Protein AF-A0A1L0DGH7-F1 (afdb_monomer)

Organism: NCBI:txid45354

Secondary structure (DSSP, 8-state):
---SSHHHHHHHHHHHHHHHHHHHHHHHHHHHH-TTSHHHHHHHHHHHHHHHHHHHHHHHHH-TT-HHHHHHHHHHHHHHHHHHHHHHHHHHHHHHHHHHSS-HHHH---GGGGGS-HHHHHHTSSHHHHHHHHHHHHHHHHHHHHHHHHT--GGGTTTTHHHHHHHHHHHHHHHHHHHHHHHHHHHHHHHHHHTS----HHHHHHHHHHHHHHHHHHHHHHHHH-TTS-TT-GGGTSS--HHHHHHIIIIIIHHHHHHHHHHHTHHHHHHHHHHHHHHHHHHHHHHHHHHHHTT-

Radius of gyration: 23.43 Å; Cα contacts (8 Å, |Δi|>4): 346; chains: 1; bounding box: 83×51×57 Å

pLDDT: mean 82.96, std 15.17, range [41.12, 97.31]

Mean predicted aligned error: 9.04 Å

Foldseek 3Di:
DDFQFPLQLVLLVVVLVVLVVVLVVLVVLCVVPNLPALSVLLNLLSVLSNLLSVLSNVCRRVDLVPLVSVLSNQLSLLSSLLSLLLSLLRLLQVLCCVVPVGGQQAQQFDPVCCPDDPVRCVQGRGNSSVLVVLLVQLSVLLSVLSVLQSPDDPVCCVVCVVSPVSSLVSQLSSLVSQLVSLVVSQVSLVCCCPVVVRDDLSSVLSNVLSVLSNLQSVLSNVCSVDPLLDPRDSVCSVHPDSSNSCCCCVSRVVSSVVSSVSNCVVSVVVVVVVVVVVVVVVVVVVVVVVVVVVVD

Nearest PDB structures (foldseek):
  7vg4-assembly3_E  TM=5.526E-01  e=4.497E+00  Methylorubrum extorquens AM1

Solvent-accessible surface area (backbone atoms only — not comparable to full-atom values): 14994 Å² total; per-residue (Å²): 132,83,45,74,38,54,61,55,24,52,54,24,47,55,51,30,54,53,32,64,54,50,32,59,53,35,48,54,53,27,76,76,67,40,62,95,40,53,56,29,32,50,32,50,21,32,51,33,40,32,52,13,24,50,27,41,31,52,26,20,53,76,29,82,90,46,40,69,32,51,36,50,19,51,41,25,50,50,51,22,52,53,28,48,54,52,25,46,49,43,28,39,44,50,32,37,26,72,72,68,75,49,36,62,52,71,69,40,39,68,67,82,51,58,84,51,61,73,69,56,29,66,50,31,54,15,45,52,38,37,51,50,63,54,48,53,58,23,50,48,32,34,40,52,18,48,48,60,52,60,70,61,58,84,90,45,51,84,80,43,48,64,59,54,53,50,24,52,50,37,29,41,53,13,28,48,46,51,36,50,53,50,51,52,48,50,54,49,45,50,46,40,37,64,78,69,61,46,78,42,62,37,33,52,24,40,59,68,18,41,62,32,50,49,49,27,27,50,44,56,40,47,37,75,73,36,75,76,44,28,91,85,37,74,83,37,70,85,52,69,54,56,64,31,48,50,47,47,46,55,44,38,54,46,22,52,51,52,24,48,53,36,61,48,49,50,63,69,66,52,61,60,55,60,56,51,54,51,48,51,52,52,49,54,53,49,52,55,52,54,59,56,58,77,76,107

Sequence (296 aa):
MAFKDESSGIAASVFLAIYSIFAPFMCFVILKRGIRTVYGFIWFFAIVRFGGQLCGVVHSILGPQYWKWLIAYLVLGAEGYFALILASFHTICKGQKYALGTSWLEQTGPSTFSNGLPIVSRLTKTWSALFKTVLIPANVLVIISGVILSGISTEDVNQQSTLLKESKKLRTIGQAMFLGLMMVSAVTNQYVMWVQGVRNKYTIATTLATPFLLVRGTFGILSIFLTSMNYFNVQNTVGMKTSVVIFEYTLGTTMELLAAWILVSPFFTEGKKKTMSLGNAIEDTRSEEDHKREWN

Structure (mmCIF, N/CA/C/O backbone):
data_AF-A0A1L0DGH7-F1
#
_entry.id   AF-A0A1L0DGH7-F1
#
loop_
_atom_site.group_PDB
_atom_site.id
_atom_site.type_symbol
_atom_site.label_atom_id
_atom_site.label_alt_id
_atom_site.label_comp_id
_atom_site.label_asym_id
_atom_site.label_entity_id
_atom_site.label_seq_id
_atom_site.pdbx_PDB_ins_code
_atom_site.Cartn_x
_atom_site.Cartn_y
_atom_site.Cartn_z
_atom_site.occupancy
_atom_site.B_iso_or_equiv
_atom_site.auth_seq_id
_atom_site.auth_comp_id
_atom_site.auth_asym_id
_atom_site.auth_atom_id
_atom_site.pdbx_PDB_model_num
ATOM 1 N N . MET A 1 1 ? 2.257 -16.404 -28.181 1.00 49.78 1 MET A N 1
ATOM 2 C CA . MET A 1 1 ? 2.950 -15.121 -28.425 1.00 49.78 1 MET A CA 1
ATOM 3 C C . MET A 1 1 ? 4.295 -15.216 -27.733 1.00 49.78 1 MET A C 1
ATOM 5 O O . MET A 1 1 ? 4.299 -15.519 -26.549 1.00 49.78 1 MET A O 1
ATOM 9 N N . ALA A 1 2 ? 5.405 -15.070 -28.456 1.00 67.44 2 ALA A N 1
ATOM 10 C CA . ALA A 1 2 ? 6.729 -15.069 -27.837 1.00 67.44 2 ALA A CA 1
ATOM 11 C C . ALA A 1 2 ? 6.957 -13.701 -27.176 1.00 67.44 2 ALA A C 1
ATOM 13 O O . ALA A 1 2 ? 6.807 -12.671 -27.836 1.00 67.44 2 ALA A O 1
ATOM 14 N N . PHE A 1 3 ? 7.236 -13.679 -25.873 1.00 69.25 3 PHE A N 1
ATOM 15 C CA . PHE A 1 3 ? 7.616 -12.452 -25.176 1.00 69.25 3 PHE A CA 1
ATOM 16 C C . PHE A 1 3 ? 9.039 -12.065 -25.583 1.00 69.25 3 PHE A C 1
ATOM 18 O O . PHE A 1 3 ? 9.900 -12.933 -25.691 1.00 69.25 3 PHE A O 1
ATOM 25 N N . LYS A 1 4 ? 9.308 -10.766 -25.771 1.00 67.44 4 LYS A N 1
ATOM 26 C CA . LYS A 1 4 ? 10.691 -10.291 -25.955 1.00 67.44 4 LYS A CA 1
ATOM 27 C C . LYS A 1 4 ? 11.487 -10.381 -24.652 1.00 67.44 4 LYS A C 1
ATOM 29 O O . LYS A 1 4 ? 12.691 -10.595 -24.688 1.00 67.44 4 LYS A O 1
ATOM 34 N N . ASP A 1 5 ? 10.796 -10.245 -23.521 1.00 67.25 5 ASP A N 1
ATOM 35 C CA . ASP A 1 5 ? 11.314 -10.553 -22.191 1.00 67.25 5 ASP A CA 1
ATOM 36 C C . ASP A 1 5 ? 10.448 -11.633 -21.536 1.00 67.25 5 ASP A C 1
ATOM 38 O O . ASP A 1 5 ? 9.379 -11.353 -20.983 1.00 67.25 5 ASP A O 1
ATOM 42 N N . GLU A 1 6 ? 10.887 -12.886 -21.649 1.00 76.38 6 GLU A N 1
ATOM 43 C CA . GLU A 1 6 ? 10.122 -14.043 -21.179 1.00 76.38 6 GLU A CA 1
ATOM 44 C C . GLU A 1 6 ? 9.901 -14.025 -19.666 1.00 76.38 6 GLU A C 1
ATOM 46 O O . GLU A 1 6 ? 8.789 -14.276 -19.205 1.00 76.38 6 GLU A O 1
ATOM 51 N N . SER A 1 7 ? 10.921 -13.672 -18.880 1.00 76.12 7 SER A N 1
ATOM 52 C CA . SER A 1 7 ? 10.832 -13.708 -17.415 1.00 76.12 7 SER A CA 1
ATOM 53 C C . SER A 1 7 ? 9.822 -12.687 -16.890 1.00 76.12 7 SER A C 1
ATOM 55 O O . SER A 1 7 ? 8.963 -13.019 -16.070 1.00 76.12 7 SER A O 1
ATOM 57 N N . SER A 1 8 ? 9.899 -11.447 -17.380 1.00 72.81 8 SER A N 1
ATOM 58 C CA . SER A 1 8 ? 8.982 -10.376 -16.983 1.00 72.81 8 SER A CA 1
ATOM 59 C C . SER A 1 8 ? 7.565 -10.613 -17.509 1.00 72.81 8 SER A C 1
ATOM 61 O O . SER A 1 8 ? 6.601 -10.472 -16.754 1.00 72.81 8 SER A O 1
ATOM 63 N N . GLY A 1 9 ? 7.435 -11.061 -18.763 1.00 81.38 9 GLY A N 1
ATOM 64 C CA . GLY A 1 9 ? 6.142 -11.342 -19.387 1.00 81.38 9 GLY A CA 1
ATOM 65 C C . GLY A 1 9 ? 5.378 -12.476 -18.703 1.00 81.38 9 GLY A C 1
ATOM 66 O O . GLY A 1 9 ? 4.176 -12.344 -18.457 1.00 81.38 9 GLY A O 1
ATOM 67 N N . ILE A 1 10 ? 6.067 -13.562 -18.327 1.00 84.81 10 ILE A N 1
ATOM 68 C CA . ILE A 1 10 ? 5.463 -14.679 -17.586 1.00 84.81 10 ILE A CA 1
ATOM 69 C C . ILE A 1 10 ? 4.976 -14.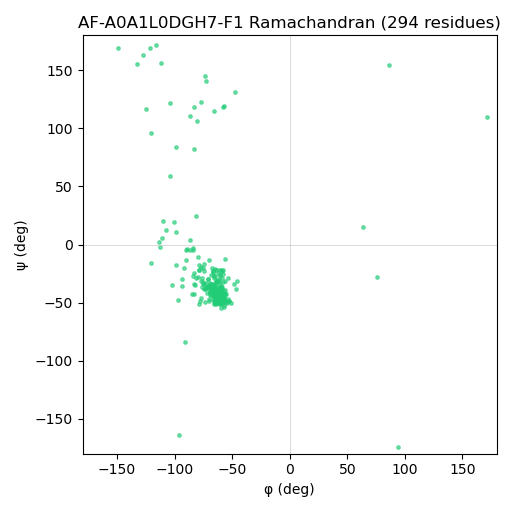203 -16.215 1.00 84.81 10 ILE A C 1
ATOM 71 O O . ILE A 1 10 ? 3.813 -14.423 -15.874 1.00 84.81 10 ILE A O 1
ATOM 75 N N . ALA A 1 11 ? 5.822 -13.512 -15.446 1.00 84.56 11 ALA A N 1
ATOM 76 C CA . ALA A 1 11 ? 5.450 -13.032 -14.117 1.00 84.56 11 ALA A CA 1
ATOM 77 C C . ALA A 1 11 ? 4.261 -12.055 -14.172 1.00 84.56 11 ALA A C 1
ATOM 79 O O . ALA A 1 11 ? 3.275 -12.244 -13.455 1.00 84.56 11 ALA A O 1
ATOM 80 N N . ALA A 1 12 ? 4.304 -11.076 -15.081 1.00 84.50 12 ALA A N 1
ATOM 81 C CA . ALA A 1 12 ? 3.217 -10.120 -15.287 1.00 84.50 12 ALA A CA 1
ATOM 82 C C . ALA A 1 12 ? 1.904 -10.820 -15.657 1.00 84.50 12 ALA A C 1
ATOM 84 O O . ALA A 1 12 ? 0.849 -10.480 -15.127 1.00 84.50 12 ALA A O 1
ATOM 85 N N . SER A 1 13 ? 1.964 -11.849 -16.507 1.00 89.12 13 SER A N 1
ATOM 86 C CA . SER A 1 13 ? 0.787 -12.619 -16.927 1.00 89.12 13 SER A CA 1
ATOM 87 C C . SER A 1 13 ? 0.174 -13.423 -15.779 1.00 89.12 13 SER A C 1
ATOM 89 O O . SER A 1 13 ? -1.048 -13.443 -15.622 1.00 89.12 13 SER A O 1
ATOM 91 N N . VAL A 1 14 ? 1.004 -14.048 -14.937 1.00 92.31 14 VAL A N 1
ATOM 92 C CA . VAL A 1 14 ? 0.537 -14.783 -13.750 1.00 92.31 14 VAL A CA 1
ATOM 93 C C . VAL A 1 14 ? -0.182 -13.840 -12.788 1.00 92.31 14 VAL A C 1
ATOM 95 O O . VAL A 1 14 ? -1.305 -14.119 -12.365 1.00 92.31 14 VAL A O 1
ATOM 98 N N . PHE A 1 15 ? 0.416 -12.689 -12.473 1.00 91.44 15 PHE A N 1
ATOM 99 C CA . PHE A 1 15 ? -0.231 -11.721 -11.591 1.00 91.44 15 PHE A CA 1
ATOM 100 C C . PHE A 1 15 ? -1.443 -11.061 -12.237 1.00 91.44 15 PHE A C 1
ATOM 102 O O . PHE A 1 15 ? -2.423 -10.817 -11.538 1.00 91.44 15 PHE A O 1
ATOM 109 N N . LEU A 1 16 ? -1.437 -10.831 -13.551 1.00 94.00 16 LEU A N 1
ATOM 110 C CA . LEU A 1 16 ? -2.615 -10.366 -14.276 1.00 94.00 16 LEU A CA 1
ATOM 111 C C . LEU A 1 16 ? -3.778 -11.346 -14.104 1.00 94.00 16 LEU A C 1
ATOM 113 O O . LEU A 1 16 ? -4.884 -10.909 -13.793 1.00 94.00 16 LEU A O 1
ATOM 117 N N . ALA A 1 17 ? -3.542 -12.655 -14.222 1.00 95.06 17 ALA A N 1
ATOM 118 C CA . ALA A 1 17 ? -4.570 -13.670 -13.990 1.00 95.06 17 ALA A CA 1
ATOM 119 C C . ALA A 1 17 ? -5.096 -13.631 -12.544 1.00 95.06 17 ALA A C 1
ATOM 121 O O . ALA A 1 17 ? -6.307 -13.620 -12.322 1.00 95.06 17 ALA A O 1
ATOM 122 N N . ILE A 1 18 ? -4.206 -13.518 -11.553 1.00 95.50 18 ILE A N 1
ATOM 123 C CA . ILE A 1 18 ? -4.600 -13.418 -10.139 1.00 95.50 18 ILE A CA 1
ATOM 124 C C . ILE A 1 18 ? -5.428 -12.148 -9.881 1.00 95.50 18 ILE A C 1
ATOM 126 O O . ILE A 1 18 ? -6.493 -12.215 -9.264 1.00 95.50 18 ILE A O 1
ATOM 130 N N . TYR A 1 19 ? -4.991 -10.990 -10.385 1.00 95.12 19 TYR A N 1
ATOM 131 C CA . TYR A 1 19 ? -5.738 -9.736 -10.254 1.00 95.12 19 TYR A CA 1
ATOM 132 C C . TYR A 1 19 ? -7.040 -9.738 -11.066 1.00 95.12 19 TYR A C 1
ATOM 134 O O . TYR A 1 19 ? -7.998 -9.091 -10.652 1.00 95.12 19 TYR A O 1
ATOM 142 N N . SER A 1 20 ? -7.126 -10.515 -12.151 1.00 94.75 20 SER A N 1
ATOM 143 C CA . SER A 1 20 ? -8.370 -10.732 -12.908 1.00 94.75 20 SER A CA 1
ATOM 144 C C . SER A 1 20 ? -9.420 -11.485 -12.098 1.00 94.75 20 SER A C 1
ATOM 146 O O . SER A 1 20 ? -10.606 -11.309 -12.339 1.00 94.75 20 SER A O 1
ATOM 148 N N . ILE A 1 21 ? -9.008 -12.305 -11.128 1.00 96.06 21 ILE A N 1
ATOM 149 C CA . ILE A 1 21 ? -9.920 -12.962 -10.181 1.00 96.06 21 ILE A CA 1
ATOM 150 C C . ILE A 1 21 ? -10.218 -12.021 -9.007 1.00 96.06 21 ILE A C 1
ATOM 152 O O . ILE A 1 21 ? -11.366 -11.880 -8.579 1.00 96.06 21 ILE A O 1
ATOM 156 N N . PHE A 1 22 ? -9.191 -11.340 -8.496 1.00 95.38 22 PHE A N 1
ATOM 157 C CA . PHE A 1 22 ? -9.315 -10.468 -7.331 1.00 95.38 22 PHE A CA 1
ATOM 158 C C . PHE A 1 22 ? -10.168 -9.218 -7.595 1.00 95.38 22 PHE A C 1
ATOM 160 O O . PHE A 1 22 ? -10.958 -8.826 -6.737 1.00 95.38 22 PHE A O 1
ATOM 167 N N . ALA A 1 23 ? -10.058 -8.595 -8.772 1.00 94.94 23 ALA A N 1
ATOM 168 C CA . ALA A 1 23 ? -10.789 -7.370 -9.091 1.00 94.94 23 ALA A CA 1
ATOM 169 C C . ALA A 1 23 ? -12.319 -7.576 -9.155 1.00 94.94 23 ALA A C 1
ATOM 171 O O . ALA A 1 23 ? -13.022 -6.845 -8.453 1.00 94.94 23 ALA A O 1
ATOM 172 N N . PRO A 1 24 ? -12.874 -8.581 -9.869 1.00 96.38 24 PRO A N 1
ATOM 173 C CA . PRO A 1 24 ? -14.305 -8.895 -9.818 1.00 96.38 24 PRO A CA 1
ATOM 174 C C . PRO A 1 24 ? -14.785 -9.266 -8.415 1.00 96.38 24 PRO A C 1
ATOM 176 O O . PRO A 1 24 ? -15.863 -8.840 -7.994 1.00 96.38 24 PRO A O 1
ATOM 179 N N . PHE A 1 25 ? -13.970 -10.006 -7.659 1.00 95.31 25 PHE A N 1
ATOM 180 C CA . PHE A 1 25 ? -14.266 -10.300 -6.261 1.00 95.31 25 PHE A CA 1
ATOM 181 C C . PHE A 1 25 ? -14.400 -9.009 -5.431 1.00 95.31 25 PHE A C 1
ATOM 183 O O . PHE A 1 25 ? -15.374 -8.835 -4.697 1.00 95.31 25 PHE A O 1
ATOM 190 N N . MET A 1 26 ? -13.489 -8.050 -5.599 1.00 95.44 26 MET A N 1
ATOM 191 C CA . MET A 1 26 ? -13.585 -6.751 -4.933 1.00 95.44 26 MET A CA 1
ATOM 192 C C . MET A 1 26 ? -14.760 -5.902 -5.432 1.00 95.44 26 MET A C 1
ATOM 194 O O . MET A 1 26 ? -15.380 -5.207 -4.623 1.00 95.44 26 MET A O 1
ATOM 198 N N . CYS A 1 27 ? -15.125 -5.987 -6.716 1.00 94.38 27 CYS A N 1
ATOM 199 C CA . CYS A 1 27 ? -16.351 -5.374 -7.234 1.00 94.38 27 CYS A CA 1
ATOM 200 C C . CYS A 1 27 ? -17.575 -5.897 -6.471 1.00 94.38 27 CYS A C 1
ATOM 202 O O . CYS A 1 27 ? -18.383 -5.107 -5.989 1.00 94.38 27 CYS A O 1
ATOM 204 N N . PHE A 1 28 ? -17.677 -7.214 -6.270 1.00 94.56 28 PHE A N 1
ATOM 205 C CA . PHE A 1 28 ? -18.751 -7.814 -5.478 1.00 94.56 28 PHE A CA 1
ATOM 206 C C . PHE A 1 28 ? -18.773 -7.312 -4.023 1.00 94.56 28 PHE A C 1
ATOM 208 O O . PHE A 1 28 ? -19.840 -6.990 -3.492 1.00 94.56 28 PHE A O 1
ATOM 215 N N . VAL A 1 29 ? -17.607 -7.191 -3.376 1.00 92.75 29 VAL A N 1
ATOM 216 C CA . VAL A 1 29 ? -17.496 -6.645 -2.009 1.00 92.75 29 VAL A CA 1
ATOM 217 C C . VAL A 1 29 ? -18.015 -5.204 -1.944 1.00 92.75 29 VAL A C 1
ATOM 219 O O . VAL A 1 29 ? -18.782 -4.870 -1.034 1.00 92.75 29 VAL A O 1
ATOM 222 N N . ILE A 1 30 ? -17.647 -4.356 -2.911 1.00 93.75 30 ILE A N 1
ATOM 223 C CA . ILE A 1 30 ? -18.132 -2.972 -2.985 1.00 93.75 30 ILE A CA 1
ATOM 224 C C . ILE A 1 30 ? -19.629 -2.908 -3.234 1.00 93.75 30 ILE A C 1
ATOM 226 O O . ILE A 1 30 ? -20.300 -2.136 -2.553 1.00 93.75 30 ILE A O 1
ATOM 230 N N . LEU A 1 31 ? -20.169 -3.714 -4.148 1.00 92.69 31 LEU A N 1
ATOM 231 C CA . LEU A 1 31 ? -21.606 -3.718 -4.427 1.00 92.69 31 LEU A CA 1
ATOM 232 C C . LEU A 1 31 ? -22.425 -4.024 -3.163 1.00 92.69 31 LEU A C 1
ATOM 234 O O . LEU A 1 31 ? -23.499 -3.463 -2.975 1.00 92.69 31 LEU A O 1
ATOM 238 N N . LYS A 1 32 ? -21.891 -4.842 -2.243 1.00 89.25 32 LYS A N 1
ATOM 239 C CA . LYS A 1 32 ? -22.548 -5.150 -0.963 1.00 89.25 32 LYS A CA 1
ATOM 240 C C . LYS A 1 32 ? -22.331 -4.124 0.155 1.00 89.25 32 LYS A C 1
ATOM 242 O O . LYS A 1 32 ? -23.120 -4.105 1.098 1.00 89.25 32 LYS A O 1
ATOM 247 N N . ARG A 1 33 ? -21.254 -3.329 0.139 1.00 85.50 33 ARG A N 1
ATOM 248 C CA . ARG A 1 33 ? -20.865 -2.456 1.278 1.00 85.50 33 ARG A CA 1
ATOM 249 C C . ARG A 1 33 ? -20.803 -0.967 0.964 1.00 85.50 33 ARG A C 1
ATOM 251 O O . ARG A 1 33 ? -20.780 -0.166 1.894 1.00 85.50 33 ARG A O 1
ATOM 258 N N . GLY A 1 34 ? -20.772 -0.605 -0.311 1.00 84.56 34 GLY A N 1
ATOM 259 C CA . GLY A 1 34 ? -20.599 0.756 -0.793 1.00 84.56 34 GLY A CA 1
ATOM 260 C C . GLY A 1 34 ? -19.134 1.189 -0.927 1.00 84.56 34 GLY A C 1
ATOM 261 O O . GLY A 1 34 ? -18.232 0.716 -0.228 1.00 84.56 34 GLY A O 1
ATOM 262 N N . ILE A 1 35 ? -18.919 2.154 -1.826 1.00 80.81 35 ILE A N 1
ATOM 263 C CA . ILE A 1 35 ? -17.600 2.682 -2.214 1.00 80.81 35 ILE A CA 1
ATOM 264 C C . ILE A 1 35 ? -16.960 3.595 -1.155 1.00 80.81 35 ILE A C 1
ATOM 266 O O . ILE A 1 35 ? -15.743 3.721 -1.099 1.00 80.81 35 ILE A O 1
ATOM 270 N N . ARG A 1 36 ? -17.756 4.195 -0.258 1.00 78.00 36 ARG A N 1
ATOM 271 C CA . ARG A 1 36 ? -17.278 5.099 0.812 1.00 78.00 36 ARG A CA 1
ATOM 272 C C . ARG A 1 36 ? -16.729 4.364 2.044 1.00 78.00 36 ARG A C 1
ATOM 274 O O . ARG A 1 36 ? -16.758 4.886 3.154 1.00 78.00 36 ARG A O 1
ATOM 281 N N . THR A 1 37 ? -16.264 3.133 1.872 1.00 85.06 37 THR A N 1
ATOM 282 C CA . THR A 1 37 ? -15.737 2.296 2.956 1.00 85.06 37 THR A CA 1
ATOM 283 C C . THR A 1 37 ? -14.257 1.990 2.731 1.00 85.06 37 THR A C 1
ATOM 285 O O . THR A 1 37 ? -13.717 2.259 1.664 1.00 85.06 37 THR A O 1
ATOM 288 N N . VAL A 1 38 ? -13.597 1.373 3.719 1.00 88.00 38 VAL A N 1
ATOM 289 C CA . VAL A 1 38 ? -12.241 0.797 3.580 1.00 88.00 38 VAL A CA 1
ATOM 290 C C . VAL A 1 38 ? -12.109 -0.040 2.298 1.00 88.00 38 VAL A C 1
ATOM 292 O O . VAL A 1 38 ? -11.093 0.023 1.613 1.00 88.00 38 VAL A O 1
ATOM 295 N N . TYR A 1 39 ? -13.162 -0.782 1.941 1.00 92.12 39 TYR A N 1
ATOM 296 C CA . TYR A 1 39 ? -13.187 -1.641 0.758 1.00 92.12 39 TYR A CA 1
ATOM 297 C C . TYR A 1 39 ? -13.128 -0.851 -0.558 1.00 92.12 39 TYR A C 1
ATOM 299 O O . TYR A 1 39 ? -12.662 -1.393 -1.554 1.00 92.12 39 TYR A O 1
ATOM 307 N N . GLY A 1 40 ? -13.517 0.431 -0.541 1.00 93.12 40 GLY A N 1
ATOM 308 C CA . GLY A 1 40 ? -13.311 1.393 -1.626 1.00 93.12 40 GLY A CA 1
ATOM 309 C C . GLY A 1 40 ? -11.847 1.498 -2.044 1.00 93.12 40 GLY A C 1
ATOM 310 O O . GLY A 1 40 ? -11.518 1.342 -3.217 1.00 93.12 40 GLY A O 1
ATOM 311 N N . PHE A 1 41 ? -10.958 1.689 -1.066 1.00 94.38 41 PHE A N 1
ATOM 312 C CA . PHE A 1 41 ? -9.518 1.792 -1.310 1.00 94.38 41 PHE A CA 1
ATOM 313 C C . PHE A 1 41 ? -8.912 0.469 -1.782 1.00 94.38 41 PHE A C 1
ATOM 315 O O . PHE A 1 41 ? -8.067 0.472 -2.671 1.00 94.38 41 PHE A O 1
ATOM 322 N N . ILE A 1 42 ? -9.367 -0.665 -1.239 1.00 95.31 42 ILE A N 1
ATOM 323 C CA . ILE A 1 42 ? -8.860 -1.985 -1.648 1.00 95.31 42 ILE A CA 1
ATOM 324 C C . ILE A 1 42 ? -9.318 -2.347 -3.068 1.00 95.31 42 ILE A C 1
ATOM 326 O O . ILE A 1 42 ? -8.571 -2.944 -3.838 1.00 95.31 42 ILE A O 1
ATOM 330 N N . TRP A 1 43 ? -10.535 -1.967 -3.449 1.00 96.38 43 TRP A N 1
ATOM 331 C CA . TRP A 1 43 ? -10.994 -2.113 -4.828 1.00 96.38 43 TRP A CA 1
ATOM 332 C C . TRP A 1 43 ? -10.217 -1.210 -5.781 1.00 96.38 43 TRP A C 1
ATOM 334 O O . TRP A 1 43 ? -9.782 -1.678 -6.829 1.00 96.38 43 TRP A O 1
ATOM 344 N N . PHE A 1 44 ? -9.987 0.052 -5.405 1.00 96.25 44 PHE A N 1
ATOM 345 C CA . PHE A 1 44 ? -9.153 0.954 -6.196 1.00 96.25 44 PHE A CA 1
ATOM 346 C C . PHE A 1 44 ? -7.747 0.368 -6.386 1.00 96.25 44 PHE A C 1
ATOM 348 O O . PHE A 1 44 ? -7.266 0.300 -7.513 1.00 96.25 44 PHE A O 1
ATOM 355 N N . PHE A 1 45 ? -7.147 -0.174 -5.319 1.00 96.38 45 PHE A N 1
ATOM 356 C CA . PHE A 1 45 ? -5.909 -0.952 -5.389 1.00 96.38 45 PHE A CA 1
ATOM 357 C C . PHE A 1 45 ? -5.996 -2.099 -6.407 1.00 96.38 45 PHE A C 1
ATOM 359 O O . PHE A 1 45 ? -5.104 -2.230 -7.242 1.00 96.38 45 PHE A O 1
ATOM 366 N N . ALA A 1 46 ? -7.064 -2.903 -6.377 1.00 96.56 46 ALA A N 1
ATOM 367 C CA . ALA A 1 46 ? -7.234 -4.033 -7.289 1.00 96.56 46 ALA A CA 1
ATOM 368 C C . ALA A 1 46 ? -7.310 -3.592 -8.762 1.00 96.56 46 ALA A C 1
ATOM 370 O O . ALA A 1 46 ? -6.657 -4.198 -9.608 1.00 96.56 46 ALA A O 1
ATOM 371 N N . ILE A 1 47 ? -8.055 -2.522 -9.064 1.00 97.06 47 ILE A N 1
ATOM 372 C CA . ILE A 1 47 ? -8.177 -1.968 -10.423 1.00 97.06 47 ILE A CA 1
ATOM 373 C C . ILE A 1 47 ? -6.847 -1.390 -10.905 1.00 97.06 47 ILE A C 1
ATOM 375 O O . ILE A 1 47 ? -6.403 -1.686 -12.014 1.00 97.06 47 ILE A O 1
ATOM 379 N N . VAL A 1 48 ? -6.185 -0.602 -10.060 1.00 96.44 48 VAL A N 1
ATOM 380 C CA . VAL A 1 48 ? -4.887 -0.001 -10.371 1.00 96.44 48 VAL A CA 1
ATOM 381 C C . VAL A 1 48 ? -3.832 -1.082 -10.608 1.00 96.44 48 VA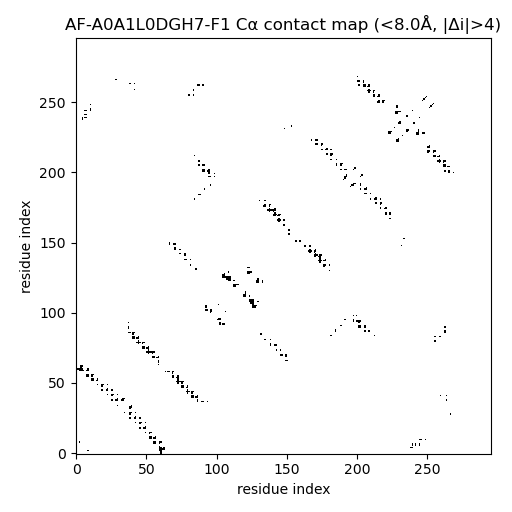L A C 1
ATOM 383 O O . VAL A 1 48 ? -3.098 -1.011 -11.591 1.00 96.44 48 VAL A O 1
ATOM 386 N N . ARG A 1 49 ? -3.782 -2.125 -9.770 1.00 94.94 49 ARG A N 1
ATOM 387 C CA . ARG A 1 49 ? -2.845 -3.240 -9.951 1.00 94.94 49 ARG A CA 1
ATOM 388 C C . ARG A 1 49 ? -3.159 -4.071 -11.184 1.00 94.94 49 ARG A C 1
ATOM 390 O O . ARG A 1 49 ? -2.223 -4.419 -11.894 1.00 94.94 49 ARG A O 1
ATOM 397 N N . PHE A 1 50 ? -4.429 -4.336 -11.474 1.00 96.50 50 PHE A N 1
ATOM 398 C CA . PHE A 1 50 ? -4.831 -4.988 -12.719 1.00 96.50 50 PHE A CA 1
ATOM 399 C C . PHE A 1 50 ? -4.339 -4.199 -13.942 1.00 96.50 50 PHE A C 1
ATOM 401 O O . PHE A 1 50 ? -3.673 -4.762 -14.809 1.00 96.50 50 PHE A O 1
ATOM 408 N N . GLY A 1 51 ? -4.584 -2.884 -13.967 1.00 96.06 51 GLY A N 1
ATOM 409 C CA . GLY A 1 51 ? -4.093 -2.001 -15.026 1.00 96.06 51 GLY A CA 1
ATOM 410 C C . GLY A 1 51 ? -2.567 -1.995 -15.119 1.00 96.06 51 GLY A C 1
ATOM 411 O O . GLY A 1 51 ? -2.020 -2.101 -16.211 1.00 96.06 51 GLY A O 1
ATOM 412 N N . GLY A 1 52 ? -1.878 -1.957 -13.974 1.00 93.50 52 GLY A N 1
ATOM 413 C CA . GLY A 1 52 ? -0.423 -2.053 -13.906 1.00 93.50 52 GLY A CA 1
ATOM 414 C C . GLY A 1 52 ? 0.078 -3.333 -14.568 1.00 93.50 52 GLY A C 1
ATOM 415 O O . GLY A 1 52 ? 0.869 -3.258 -15.501 1.00 93.50 52 GLY A O 1
ATOM 416 N N . GLN A 1 53 ? -0.437 -4.499 -14.168 1.00 94.31 53 GLN A N 1
ATOM 417 C CA . GLN A 1 53 ? -0.032 -5.781 -14.753 1.00 94.31 53 GLN A CA 1
ATOM 418 C C . GLN A 1 53 ? -0.334 -5.869 -16.252 1.00 94.31 53 GLN A C 1
ATOM 420 O O . GLN A 1 53 ? 0.492 -6.373 -17.009 1.00 94.31 53 GLN A O 1
ATOM 425 N N . LEU A 1 54 ? -1.462 -5.312 -16.705 1.00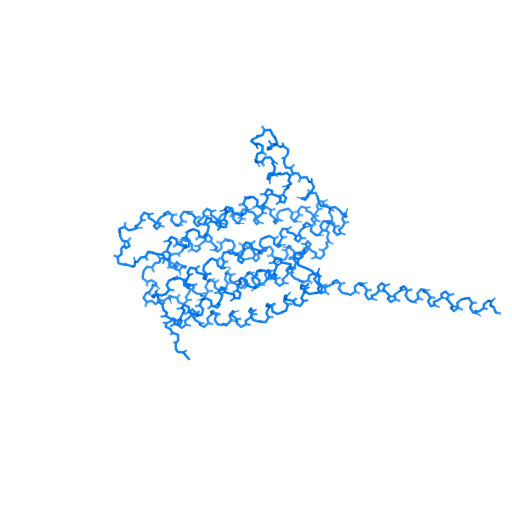 94.75 54 LEU A N 1
ATOM 426 C CA . LEU A 1 54 ? -1.780 -5.223 -18.129 1.00 94.75 54 LEU A CA 1
ATOM 427 C C . LEU A 1 54 ? -0.728 -4.396 -18.887 1.00 94.75 54 LEU A C 1
ATOM 429 O O . LEU A 1 54 ? -0.223 -4.845 -19.916 1.00 94.75 54 LEU A O 1
ATOM 433 N N . CYS A 1 55 ? -0.348 -3.225 -18.364 1.00 92.81 55 CYS A N 1
ATOM 434 C CA . CYS A 1 55 ? 0.723 -2.409 -18.939 1.00 92.81 55 CYS A CA 1
ATOM 435 C C . CYS A 1 55 ? 2.068 -3.151 -18.957 1.00 92.81 55 CYS A C 1
ATOM 437 O O . CYS A 1 55 ? 2.797 -3.050 -19.942 1.00 92.81 55 CYS A O 1
ATOM 439 N N . GLY A 1 56 ? 2.373 -3.919 -17.906 1.00 87.81 56 GLY A N 1
ATOM 440 C CA . GLY A 1 56 ? 3.567 -4.762 -17.823 1.00 87.81 56 GLY A CA 1
ATOM 441 C C . GLY A 1 56 ? 3.605 -5.820 -18.928 1.00 87.81 56 GLY A C 1
ATOM 442 O O . GLY A 1 56 ? 4.568 -5.872 -19.686 1.00 87.81 56 GLY A O 1
ATOM 443 N N . VAL A 1 57 ? 2.520 -6.586 -19.096 1.00 90.12 57 VAL A N 1
ATOM 444 C CA . VAL A 1 57 ? 2.392 -7.598 -20.161 1.00 90.12 57 VAL A CA 1
ATOM 445 C C . VAL A 1 57 ? 2.552 -6.968 -21.547 1.00 90.12 57 VAL A C 1
ATOM 447 O O . VAL A 1 57 ? 3.320 -7.467 -22.369 1.00 90.12 57 VAL A O 1
ATOM 450 N N . VAL A 1 58 ? 1.863 -5.853 -21.811 1.00 90.94 58 VAL A N 1
ATOM 451 C CA . VAL A 1 58 ? 1.948 -5.152 -23.103 1.00 90.94 58 VAL A CA 1
ATOM 452 C C . VAL A 1 58 ? 3.373 -4.659 -23.366 1.00 90.94 58 VAL A C 1
ATOM 454 O O . VAL A 1 58 ? 3.882 -4.822 -24.477 1.00 90.94 58 VAL A O 1
ATOM 457 N N . HIS A 1 59 ? 4.051 -4.118 -22.352 1.00 86.25 59 HIS A N 1
ATOM 458 C CA . HIS A 1 59 ? 5.446 -3.703 -22.467 1.00 86.25 59 HIS A CA 1
ATOM 459 C C . HIS A 1 59 ? 6.379 -4.888 -22.779 1.00 86.25 59 HIS A C 1
ATOM 461 O O . HIS A 1 59 ? 7.204 -4.778 -23.685 1.00 86.25 59 HIS A O 1
ATOM 467 N N . SER A 1 60 ? 6.208 -6.039 -22.119 1.00 85.19 60 SER A N 1
ATOM 468 C CA . SER A 1 60 ? 7.005 -7.253 -22.374 1.00 85.19 60 SER A CA 1
ATOM 469 C C . SER A 1 60 ? 6.798 -7.844 -23.778 1.00 85.19 60 SER A C 1
ATOM 471 O O . SER A 1 60 ? 7.698 -8.499 -24.310 1.00 85.19 60 SER A O 1
ATOM 473 N N . ILE A 1 61 ? 5.631 -7.620 -24.396 1.00 86.88 61 ILE A N 1
ATOM 474 C CA . ILE A 1 61 ? 5.344 -8.032 -25.781 1.00 86.88 61 ILE A CA 1
ATOM 475 C C . ILE A 1 61 ? 5.982 -7.059 -26.781 1.00 86.88 61 ILE A C 1
ATOM 477 O O . ILE A 1 61 ? 6.679 -7.474 -27.708 1.00 86.88 61 ILE A O 1
ATOM 481 N N . LEU A 1 62 ? 5.742 -5.756 -26.611 1.00 86.56 62 LEU A N 1
ATOM 482 C CA . LEU A 1 62 ? 6.154 -4.739 -27.582 1.00 86.56 62 LEU A CA 1
ATOM 483 C C . LEU A 1 62 ? 7.666 -4.452 -27.530 1.00 86.56 62 LEU A C 1
ATOM 485 O O . LEU A 1 62 ? 8.307 -4.236 -28.566 1.00 86.56 62 LEU A O 1
ATOM 489 N N . GLY A 1 63 ? 8.255 -4.531 -26.338 1.00 78.81 63 GLY A N 1
ATOM 490 C CA . GLY A 1 63 ? 9.675 -4.324 -26.077 1.00 78.81 63 GLY A CA 1
ATOM 491 C C . GLY A 1 63 ? 10.048 -2.888 -25.668 1.00 78.81 63 GLY A C 1
ATOM 492 O O . GLY A 1 63 ? 9.178 -2.025 -25.506 1.00 78.81 63 GLY A O 1
ATOM 493 N N . PRO A 1 64 ? 11.360 -2.608 -25.531 1.00 74.94 64 PRO A N 1
ATOM 494 C CA . PRO A 1 64 ? 11.881 -1.393 -24.889 1.00 74.94 64 PRO A CA 1
ATOM 495 C C . PRO A 1 64 ? 11.495 -0.073 -25.568 1.00 74.94 64 PRO A C 1
ATOM 497 O O . PRO A 1 64 ? 11.426 0.962 -24.912 1.00 74.94 64 PRO A O 1
ATOM 500 N N . GLN A 1 65 ? 11.191 -0.103 -26.870 1.00 77.69 65 GLN A N 1
ATOM 501 C CA . GLN A 1 65 ? 10.813 1.085 -27.648 1.00 77.69 65 GLN A CA 1
ATOM 502 C C . GLN A 1 65 ? 9.533 1.762 -27.128 1.00 77.69 65 GLN A C 1
ATOM 504 O O . GLN A 1 65 ? 9.326 2.954 -27.347 1.00 77.69 65 GLN A O 1
ATOM 509 N N . TYR A 1 66 ? 8.686 1.035 -26.391 1.00 84.69 66 TYR A N 1
ATOM 510 C CA . TYR A 1 66 ? 7.430 1.553 -25.856 1.00 84.69 66 TYR A CA 1
ATOM 511 C C . TYR A 1 66 ? 7.519 1.861 -24.353 1.00 84.69 66 TYR A C 1
ATOM 513 O O . TYR A 1 66 ? 6.749 1.339 -23.540 1.00 84.69 66 TYR A O 1
ATOM 521 N N . TRP A 1 67 ? 8.441 2.754 -23.982 1.00 81.81 67 TRP A N 1
ATOM 522 C CA . TRP A 1 67 ? 8.680 3.196 -22.599 1.00 81.81 67 TRP A CA 1
ATOM 523 C C . TRP A 1 67 ? 7.453 3.832 -21.920 1.00 81.81 67 TRP A C 1
ATOM 525 O O . TRP A 1 67 ? 7.332 3.796 -20.698 1.00 81.81 67 TRP A O 1
ATOM 535 N N . LYS A 1 68 ? 6.481 4.349 -22.686 1.00 88.25 68 LYS A N 1
ATOM 536 C CA . LYS A 1 68 ? 5.216 4.878 -22.138 1.00 88.25 68 LYS A CA 1
ATOM 537 C C . LYS A 1 68 ? 4.425 3.820 -21.355 1.00 88.25 68 LYS A C 1
ATOM 539 O O . LYS A 1 68 ? 3.841 4.144 -20.324 1.00 88.25 68 LYS A O 1
ATOM 544 N N . TRP A 1 69 ? 4.438 2.560 -21.803 1.00 88.62 69 TRP A N 1
ATOM 545 C CA . TRP A 1 69 ? 3.804 1.453 -21.074 1.00 88.62 69 TRP A CA 1
ATOM 546 C C . TRP A 1 69 ? 4.557 1.107 -19.789 1.00 88.62 69 TRP A C 1
ATOM 548 O O . TRP A 1 69 ? 3.923 0.815 -18.779 1.00 88.62 69 TRP A O 1
ATOM 558 N N . LEU A 1 70 ? 5.890 1.213 -19.802 1.00 84.38 70 LEU A N 1
ATOM 559 C CA . LEU A 1 70 ? 6.715 1.044 -18.606 1.00 84.38 70 LEU A CA 1
ATOM 560 C C . LEU A 1 70 ? 6.424 2.137 -17.570 1.00 84.38 70 LEU A C 1
ATOM 562 O O . LEU A 1 70 ? 6.268 1.839 -16.389 1.00 84.38 70 LEU A O 1
ATOM 566 N N . ILE A 1 71 ? 6.265 3.391 -18.002 1.00 86.75 71 ILE A N 1
ATOM 567 C CA . ILE A 1 71 ? 5.843 4.470 -17.101 1.00 86.75 71 ILE A CA 1
ATOM 568 C C . ILE A 1 71 ? 4.470 4.179 -16.514 1.00 86.75 71 ILE A C 1
ATOM 570 O O . ILE A 1 71 ? 4.308 4.274 -15.302 1.00 86.75 71 ILE A O 1
ATOM 574 N N . ALA A 1 72 ? 3.492 3.805 -17.341 1.00 92.81 72 ALA A N 1
ATOM 5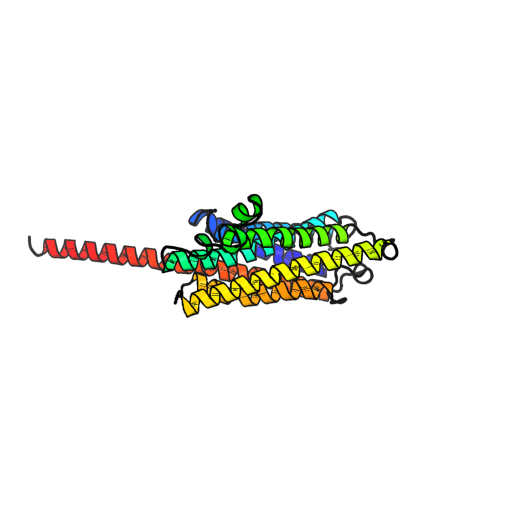75 C CA . ALA A 1 72 ? 2.159 3.470 -16.852 1.00 92.81 72 ALA A CA 1
ATOM 576 C C . ALA A 1 72 ? 2.210 2.329 -15.819 1.00 92.81 72 ALA A C 1
ATOM 578 O O . ALA A 1 72 ? 1.607 2.447 -14.754 1.00 92.81 72 ALA A O 1
ATOM 579 N N . TYR A 1 73 ? 3.001 1.282 -16.080 1.00 90.50 73 TYR A N 1
ATOM 580 C CA . TYR A 1 73 ? 3.266 0.195 -15.134 1.00 90.50 73 TYR A CA 1
ATOM 581 C C . TYR A 1 73 ? 3.824 0.714 -13.797 1.00 90.50 73 TYR A C 1
ATOM 583 O O . TYR A 1 73 ? 3.294 0.378 -12.737 1.00 90.50 73 TYR A O 1
ATOM 591 N N . LEU A 1 74 ? 4.845 1.579 -13.828 1.00 88.25 74 LEU A N 1
ATOM 592 C CA . LEU A 1 74 ? 5.470 2.138 -12.624 1.00 88.25 74 LEU A CA 1
ATOM 593 C C . LEU A 1 74 ? 4.526 3.059 -11.838 1.00 88.25 74 LEU A C 1
ATOM 595 O O . LEU A 1 74 ? 4.475 2.976 -10.610 1.00 88.25 74 LEU A O 1
ATOM 599 N N . VAL A 1 75 ? 3.772 3.918 -12.531 1.00 92.06 75 VAL A N 1
ATOM 600 C CA . VAL A 1 75 ? 2.812 4.850 -11.920 1.00 92.06 75 VAL A CA 1
ATOM 601 C C . VAL A 1 75 ? 1.680 4.082 -11.252 1.00 92.06 75 VAL A C 1
ATOM 603 O O . VAL A 1 75 ? 1.418 4.288 -10.070 1.00 92.06 75 VAL A O 1
ATOM 606 N N . LEU A 1 76 ? 1.062 3.138 -11.964 1.00 94.75 76 LEU A N 1
ATOM 607 C CA . LEU A 1 76 ? 0.017 2.282 -11.402 1.00 94.75 76 LEU A CA 1
ATOM 608 C C . LEU A 1 76 ? 0.571 1.418 -10.258 1.00 94.75 76 LEU A C 1
ATOM 610 O O . LEU A 1 76 ? -0.085 1.222 -9.238 1.00 94.75 76 LEU A O 1
ATOM 614 N N . GLY A 1 77 ? 1.818 0.960 -10.361 1.00 91.38 77 GLY A N 1
ATOM 615 C CA . GLY A 1 77 ? 2.492 0.256 -9.277 1.00 91.38 77 GLY A CA 1
ATOM 616 C C . GLY A 1 77 ? 2.650 1.095 -8.003 1.00 91.38 77 GLY A C 1
ATOM 617 O O . GLY A 1 77 ? 2.462 0.559 -6.907 1.00 91.38 77 GLY A O 1
ATOM 618 N N . ALA A 1 78 ? 2.976 2.384 -8.129 1.00 92.19 78 ALA A N 1
ATOM 619 C CA . ALA A 1 78 ? 3.079 3.316 -7.005 1.00 92.19 78 ALA A CA 1
ATOM 620 C C . ALA A 1 78 ? 1.702 3.636 -6.397 1.00 92.19 78 ALA A C 1
ATOM 622 O O . ALA A 1 78 ? 1.527 3.513 -5.182 1.00 92.19 78 ALA A O 1
ATOM 623 N N . GLU A 1 79 ? 0.713 3.934 -7.243 1.00 95.12 79 GLU A N 1
ATOM 624 C CA . GLU A 1 79 ? -0.673 4.207 -6.838 1.00 95.12 79 GLU A CA 1
ATOM 625 C C . GLU A 1 79 ? -1.314 3.027 -6.092 1.00 95.12 79 GLU A C 1
ATOM 627 O O . GLU A 1 79 ? -2.039 3.216 -5.113 1.00 95.12 79 GLU A O 1
ATOM 632 N N . GLY A 1 80 ? -1.010 1.790 -6.502 1.00 94.69 80 GLY A N 1
ATOM 633 C CA . GLY A 1 80 ? -1.479 0.594 -5.805 1.00 94.69 80 GLY A CA 1
ATOM 634 C C . GLY A 1 80 ? -0.985 0.555 -4.355 1.00 94.69 80 GLY A C 1
ATOM 635 O O . GLY A 1 80 ? -1.777 0.416 -3.421 1.00 94.69 80 GLY A O 1
ATOM 636 N N . TYR A 1 81 ? 0.315 0.752 -4.141 1.00 94.25 81 TYR A N 1
ATOM 637 C CA . TYR A 1 81 ? 0.868 0.753 -2.788 1.00 94.25 81 TYR A CA 1
ATOM 638 C C . TYR A 1 81 ? 0.300 1.901 -1.941 1.00 94.25 81 TYR A C 1
ATOM 640 O O . TYR A 1 81 ? -0.118 1.678 -0.804 1.00 94.25 81 TYR A O 1
ATOM 648 N N . PHE A 1 82 ? 0.189 3.102 -2.516 1.00 95.25 82 PHE A N 1
ATOM 649 C CA . PHE A 1 82 ? -0.454 4.257 -1.885 1.00 95.25 82 PHE A CA 1
ATOM 650 C C . PHE A 1 82 ? -1.874 3.938 -1.388 1.00 95.25 82 PHE A C 1
ATOM 652 O O . PHE A 1 82 ? -2.205 4.187 -0.222 1.00 95.25 82 PHE A O 1
ATOM 659 N N . ALA A 1 83 ? -2.701 3.326 -2.239 1.00 96.00 83 ALA A N 1
ATOM 660 C CA . ALA A 1 83 ? -4.063 2.933 -1.897 1.00 96.00 83 ALA A CA 1
ATOM 661 C C . ALA A 1 83 ? -4.111 1.937 -0.730 1.00 96.00 83 ALA A C 1
ATOM 663 O O . ALA A 1 83 ? -4.994 2.017 0.126 1.00 96.00 83 ALA A O 1
ATOM 664 N N . LEU A 1 84 ? -3.141 1.025 -0.662 1.00 95.56 84 LEU A N 1
ATOM 665 C CA . LEU A 1 84 ? -3.066 0.002 0.374 1.00 95.56 84 LEU A CA 1
ATOM 666 C C . LEU A 1 84 ? -2.639 0.573 1.735 1.00 95.56 84 LEU A C 1
ATOM 668 O O . LEU A 1 84 ? -3.209 0.203 2.764 1.00 95.56 84 LEU A O 1
ATOM 672 N N . ILE A 1 85 ? -1.708 1.533 1.746 1.00 95.62 85 ILE A N 1
ATOM 673 C CA . ILE A 1 85 ? -1.345 2.297 2.951 1.00 95.62 85 ILE A CA 1
ATOM 674 C C . ILE A 1 85 ? -2.572 3.057 3.482 1.00 95.62 85 ILE A C 1
ATOM 676 O O . ILE A 1 85 ? -2.880 2.994 4.675 1.00 95.62 85 ILE A O 1
ATOM 680 N N . LEU A 1 86 ? -3.319 3.732 2.598 1.00 95.00 86 LEU A N 1
ATOM 681 C CA . LEU A 1 86 ? -4.561 4.416 2.973 1.00 95.00 86 LEU A CA 1
ATOM 682 C C . LEU A 1 86 ? -5.619 3.453 3.510 1.00 95.00 86 LEU A C 1
ATOM 684 O O . LEU A 1 86 ? -6.266 3.765 4.513 1.00 95.00 86 LEU A O 1
ATOM 688 N N . ALA A 1 87 ? -5.794 2.300 2.862 1.00 95.56 87 ALA A N 1
ATOM 689 C CA . ALA A 1 87 ? -6.730 1.270 3.292 1.00 95.56 87 ALA A CA 1
ATOM 690 C C . ALA A 1 87 ? -6.377 0.760 4.694 1.00 95.56 87 ALA A C 1
ATOM 692 O O . ALA A 1 87 ? -7.260 0.673 5.547 1.00 95.56 87 ALA A O 1
ATOM 693 N N . SER A 1 88 ? -5.096 0.487 4.953 1.00 96.19 88 SER A N 1
ATOM 694 C CA . SER A 1 88 ? -4.589 0.078 6.265 1.00 96.19 88 SER A CA 1
ATOM 695 C C . SER A 1 88 ? -4.930 1.118 7.339 1.00 96.19 88 SER A C 1
ATOM 697 O O . SER A 1 88 ? -5.624 0.807 8.308 1.00 96.19 88 SER A O 1
ATOM 699 N N . PHE A 1 89 ? -4.593 2.391 7.109 1.00 95.50 89 PHE A N 1
ATOM 700 C CA . PHE A 1 89 ? -4.900 3.469 8.053 1.00 95.50 89 PHE A CA 1
ATOM 701 C C . PHE A 1 89 ? -6.414 3.647 8.292 1.00 95.50 89 PHE A C 1
ATOM 703 O O . PHE A 1 89 ? -6.871 3.786 9.430 1.00 95.50 89 PHE A O 1
ATOM 710 N N . HIS A 1 90 ? -7.230 3.595 7.232 1.00 94.19 90 HIS A N 1
ATOM 711 C CA . HIS A 1 90 ? -8.691 3.646 7.362 1.00 94.19 90 HIS A CA 1
ATOM 712 C C . HIS A 1 90 ? -9.257 2.436 8.110 1.00 94.19 90 HIS A C 1
ATOM 714 O O . HIS A 1 90 ? -10.273 2.562 8.796 1.00 94.19 90 HIS A O 1
ATOM 720 N N . THR A 1 91 ? -8.620 1.270 7.998 1.00 94.31 91 THR A N 1
ATOM 721 C CA . THR A 1 91 ? -9.026 0.060 8.721 1.00 94.31 91 THR A CA 1
ATOM 722 C C . THR A 1 91 ? -8.864 0.250 10.226 1.00 94.31 91 THR A C 1
ATOM 724 O O . THR A 1 91 ? -9.776 -0.104 10.973 1.00 94.31 91 THR A O 1
ATOM 727 N N . ILE A 1 92 ? -7.788 0.909 10.669 1.00 94.94 92 ILE A N 1
ATOM 728 C CA . ILE A 1 92 ? -7.582 1.290 12.078 1.00 94.94 92 ILE A CA 1
ATOM 729 C C . ILE A 1 92 ? -8.707 2.216 12.546 1.00 94.94 92 ILE A C 1
ATOM 731 O O . ILE A 1 92 ? -9.376 1.930 13.540 1.00 94.94 92 ILE A O 1
ATOM 735 N N . CYS A 1 93 ? -8.976 3.288 11.791 1.00 93.62 93 CYS A N 1
ATOM 736 C CA . CYS A 1 93 ? -10.021 4.261 12.126 1.00 93.62 93 CYS A CA 1
ATOM 737 C C . CYS A 1 93 ? -11.407 3.601 12.212 1.00 93.62 93 CYS A C 1
ATOM 739 O O . CYS A 1 93 ? -12.183 3.872 13.131 1.00 93.62 93 CYS A O 1
ATOM 741 N N . LYS A 1 94 ? -11.711 2.692 11.277 1.00 92.00 94 LYS A N 1
ATOM 742 C CA . LYS A 1 94 ? -12.948 1.904 11.283 1.00 92.00 94 LYS A CA 1
ATOM 743 C C . LYS A 1 94 ? -13.007 0.961 12.482 1.00 92.00 94 LYS A C 1
ATOM 745 O O . LYS A 1 94 ? -14.067 0.826 13.087 1.00 92.00 94 LYS A O 1
ATOM 750 N N . GLY A 1 95 ? -11.883 0.343 12.842 1.00 91.50 95 GLY A N 1
ATOM 751 C CA . GLY A 1 95 ? -11.751 -0.462 14.048 1.00 91.50 95 GLY A CA 1
ATOM 752 C C . GLY A 1 95 ? -12.099 0.338 15.302 1.00 91.50 95 GLY A C 1
ATOM 753 O O . GLY A 1 95 ? -12.914 -0.115 16.100 1.00 91.50 95 GLY A O 1
ATOM 754 N N . GLN A 1 96 ? -11.566 1.546 15.450 1.00 92.25 96 GLN A N 1
ATOM 755 C CA . GLN A 1 96 ? -11.884 2.400 16.596 1.00 92.25 96 GLN A CA 1
ATOM 756 C C . GLN A 1 96 ? -13.359 2.784 16.642 1.00 92.25 96 GLN A C 1
ATOM 758 O O . GLN A 1 96 ? -14.010 2.538 17.652 1.00 92.25 96 GLN A O 1
ATOM 763 N N . LYS A 1 97 ? -13.919 3.272 15.528 1.00 92.00 97 LYS A N 1
ATOM 764 C CA . LYS A 1 97 ? -15.350 3.605 15.442 1.00 92.00 97 LYS A CA 1
ATOM 765 C C . LYS A 1 97 ? -16.247 2.424 15.790 1.00 92.00 97 LYS A C 1
ATOM 767 O O . LYS A 1 97 ? -17.267 2.604 16.439 1.00 92.00 97 LYS A O 1
ATOM 772 N N . TYR A 1 98 ? -15.875 1.220 15.362 1.00 89.19 98 TYR A N 1
ATOM 773 C CA . TYR A 1 98 ? -16.655 0.020 15.644 1.00 89.19 98 TYR A CA 1
ATOM 774 C C . TYR A 1 98 ? -16.682 -0.332 17.140 1.00 89.19 98 TYR A C 1
ATOM 776 O O . TYR A 1 98 ? -17.680 -0.864 17.609 1.00 89.19 98 TYR A O 1
ATOM 784 N N . ALA A 1 99 ? -15.603 -0.067 17.882 1.00 89.88 99 ALA A N 1
ATOM 785 C CA . ALA A 1 99 ? -15.514 -0.412 19.303 1.00 89.88 99 ALA A CA 1
ATOM 786 C C . ALA A 1 99 ? -15.927 0.726 20.248 1.00 89.88 99 ALA A C 1
ATOM 788 O O . ALA A 1 99 ? -16.507 0.461 21.291 1.00 89.88 99 ALA A O 1
ATOM 789 N N . LEU A 1 100 ? -15.621 1.973 19.888 1.00 88.81 100 LEU A N 1
ATOM 790 C CA . LEU A 1 100 ? -15.772 3.152 20.748 1.00 88.81 100 LEU A CA 1
ATOM 791 C C . LEU A 1 100 ? -16.857 4.122 20.247 1.00 88.81 100 LEU A C 1
ATOM 793 O O . LEU A 1 100 ? -17.076 5.165 20.852 1.00 88.81 100 LEU A O 1
ATOM 797 N N . GLY A 1 101 ? -17.496 3.842 19.105 1.00 88.31 101 GLY A N 1
ATOM 798 C CA . GLY A 1 101 ? -18.444 4.743 18.433 1.00 88.31 101 GLY A CA 1
ATOM 799 C C . GLY A 1 101 ? -17.777 5.907 17.686 1.00 88.31 101 GLY A C 1
ATOM 800 O O . GLY A 1 101 ? -18.285 6.368 16.664 1.00 88.31 101 GLY A O 1
ATOM 801 N N . THR A 1 102 ? -16.599 6.343 18.132 1.00 88.12 102 THR A N 1
ATOM 802 C CA . THR A 1 102 ? -15.826 7.445 17.548 1.00 88.12 102 THR A CA 1
ATOM 803 C C . THR A 1 102 ? -14.381 7.034 17.243 1.00 88.12 102 THR A C 1
ATOM 805 O O . THR A 1 102 ? -13.886 6.007 17.706 1.00 88.12 102 THR A O 1
ATOM 808 N N . SER A 1 103 ? -13.692 7.819 16.408 1.00 90.12 103 SER A N 1
ATOM 809 C CA . SER A 1 103 ? -12.254 7.667 16.152 1.00 90.12 103 SER A CA 1
ATOM 810 C C . SER A 1 103 ? -11.558 8.991 16.423 1.00 90.12 103 SER A C 1
ATOM 812 O O . SER A 1 103 ? -11.798 9.977 15.723 1.00 90.12 103 SER A O 1
ATOM 814 N N . TRP A 1 104 ? -10.668 9.008 17.416 1.00 89.69 104 TRP A N 1
ATOM 815 C CA . TRP A 1 104 ? -9.865 10.193 17.715 1.00 89.69 104 TRP A CA 1
ATOM 816 C C . TRP A 1 104 ? -8.944 10.558 16.543 1.00 89.69 104 TRP A C 1
ATOM 818 O O . TRP A 1 104 ? -8.737 11.737 16.293 1.00 89.69 104 TRP A O 1
ATOM 828 N N . LEU A 1 105 ? -8.488 9.581 15.746 1.00 87.81 105 LEU A N 1
ATOM 829 C CA . LEU A 1 105 ? -7.678 9.834 14.544 1.00 87.81 105 LEU A CA 1
ATOM 830 C C . LEU A 1 105 ? -8.409 10.692 13.499 1.00 87.81 105 LEU A C 1
ATOM 832 O O . LEU A 1 105 ? -7.778 11.375 12.689 1.00 87.81 105 LEU A O 1
ATOM 836 N N . GLU A 1 106 ? -9.739 10.648 13.499 1.00 87.88 106 GLU A N 1
ATOM 837 C CA . GLU A 1 106 ? -10.569 11.460 12.614 1.00 87.88 106 GLU A CA 1
ATOM 838 C C . GLU A 1 106 ? -11.131 12.721 13.279 1.00 87.88 106 GLU A C 1
ATOM 840 O O . GLU A 1 106 ? -11.563 13.622 12.567 1.00 87.88 106 GLU A O 1
ATOM 845 N N . GLN A 1 107 ? -11.147 12.800 14.611 1.00 85.25 107 GLN A N 1
ATOM 846 C CA . GLN A 1 107 ? -11.767 13.907 15.350 1.00 85.25 107 GLN A CA 1
ATOM 847 C C . GLN A 1 107 ? -10.754 14.917 15.887 1.00 85.25 107 GLN A C 1
ATOM 849 O O . GLN A 1 107 ? -11.046 16.110 15.919 1.00 85.25 107 GLN A O 1
ATOM 854 N N . THR A 1 108 ? -9.572 14.459 16.294 1.00 83.75 108 THR A N 1
ATOM 855 C CA . THR A 1 108 ? -8.511 15.301 16.849 1.00 83.75 108 THR A CA 1
ATOM 856 C C . THR A 1 108 ? -7.318 15.370 15.900 1.00 83.75 108 THR A C 1
ATOM 858 O O . THR A 1 108 ? -7.112 14.510 15.039 1.00 83.75 108 THR A O 1
ATOM 861 N N . GLY A 1 109 ? -6.538 16.440 16.024 1.00 78.81 109 GLY A N 1
ATOM 862 C CA . GLY A 1 109 ? -5.319 16.682 15.260 1.00 78.81 109 GLY A CA 1
ATOM 863 C C . GLY A 1 109 ? -4.321 17.491 16.088 1.00 78.81 109 GLY A C 1
ATOM 864 O O . GLY A 1 109 ? -4.675 17.981 17.165 1.00 78.81 109 GLY A O 1
ATOM 865 N N . PRO A 1 110 ? -3.069 17.620 15.628 1.00 74.75 110 PRO A N 1
ATOM 866 C CA . PRO A 1 110 ? -2.051 18.371 16.349 1.00 74.75 110 PRO A CA 1
ATOM 867 C C . PRO A 1 110 ? -2.412 19.863 16.407 1.00 74.75 110 PRO A C 1
ATOM 869 O O . PRO A 1 110 ? -2.425 20.554 15.388 1.00 74.75 110 PRO A O 1
ATOM 872 N N . SER A 1 111 ? -2.667 20.374 17.615 1.00 64.25 111 SER A N 1
ATOM 873 C CA . SER A 1 111 ? -2.964 21.794 17.863 1.00 64.25 111 SER A CA 1
ATOM 874 C C . SER A 1 111 ? -1.768 22.709 17.580 1.00 64.25 111 SER A C 1
ATOM 876 O O . SER A 1 111 ? -1.952 23.888 17.273 1.00 64.25 111 SER A O 1
ATOM 878 N N . THR A 1 112 ? -0.548 22.163 17.607 1.00 60.69 112 THR A N 1
ATOM 879 C CA . THR A 1 112 ? 0.718 22.885 17.406 1.00 60.69 112 THR A CA 1
ATOM 880 C C . THR A 1 112 ? 0.834 23.534 16.021 1.00 60.69 112 THR A C 1
ATOM 882 O O . THR A 1 112 ? 1.449 24.587 15.897 1.00 60.69 112 THR A O 1
ATOM 885 N N . PHE A 1 113 ? 0.198 22.970 14.985 1.00 56.09 113 PHE A N 1
ATOM 886 C CA . PHE A 1 113 ? 0.196 23.553 13.633 1.00 56.09 113 PHE A CA 1
ATOM 887 C C . PHE A 1 113 ? -0.877 24.636 13.427 1.00 56.09 113 PHE A C 1
ATOM 889 O O . PHE A 1 113 ? -0.913 25.269 12.371 1.00 56.09 113 PHE A O 1
ATOM 896 N N . SER A 1 114 ? -1.751 24.876 14.413 1.00 51.88 114 SER A N 1
ATOM 897 C CA . SER A 1 114 ? -2.864 25.825 14.260 1.00 51.88 114 SER A CA 1
ATOM 898 C C . SER A 1 114 ? -2.450 27.300 14.320 1.00 51.88 114 SER A C 1
ATOM 900 O O . SER A 1 114 ? -3.156 28.130 13.757 1.00 51.88 114 SER A O 1
ATOM 902 N N . ASN A 1 115 ? -1.278 27.612 14.886 1.00 55.53 115 ASN A N 1
ATOM 903 C CA . ASN A 1 115 ? -0.727 28.975 14.940 1.00 55.53 115 ASN A CA 1
ATOM 904 C C . ASN A 1 115 ? 0.086 29.370 13.685 1.00 55.53 115 ASN A C 1
ATOM 906 O O . ASN A 1 115 ? 0.686 30.441 13.656 1.00 55.53 115 ASN A O 1
ATOM 910 N N . GLY A 1 116 ? 0.150 28.504 12.665 1.00 61.69 116 GLY A N 1
ATOM 911 C CA . GLY A 1 116 ? 0.864 28.753 11.407 1.00 61.69 116 GLY A CA 1
ATOM 912 C C . GLY A 1 116 ? -0.021 29.281 10.268 1.00 61.69 116 GLY A C 1
ATOM 913 O O . GLY A 1 116 ? -1.152 29.716 10.473 1.00 61.69 116 GLY A O 1
ATOM 914 N N . LEU A 1 117 ? 0.498 29.206 9.033 1.00 68.62 117 LEU A N 1
ATOM 915 C CA . LEU A 1 117 ? -0.211 29.573 7.796 1.00 68.62 117 LEU A CA 1
ATOM 916 C C . LEU A 1 117 ? -1.633 28.960 7.748 1.00 68.62 117 LEU A C 1
ATOM 918 O O . LEU A 1 117 ? -1.778 27.743 7.910 1.00 68.62 117 LEU A O 1
ATOM 922 N N . PRO A 1 118 ? -2.682 29.746 7.430 1.00 67.94 118 PRO A N 1
ATOM 923 C CA . PRO A 1 118 ? -4.082 29.306 7.501 1.00 67.94 118 PRO A CA 1
ATOM 924 C C . PRO A 1 118 ? -4.424 28.163 6.532 1.00 67.94 118 PRO A C 1
ATOM 926 O O . PRO A 1 118 ? -5.379 27.419 6.745 1.00 67.94 118 PRO A O 1
ATOM 929 N N . ILE A 1 119 ? -3.641 28.000 5.464 1.00 72.31 119 ILE A N 1
ATOM 930 C CA . ILE A 1 119 ? -3.776 26.886 4.517 1.00 72.31 119 ILE A CA 1
ATOM 931 C C . ILE A 1 119 ? -3.303 25.575 5.158 1.00 72.31 119 ILE A C 1
ATOM 933 O O . ILE A 1 119 ? -3.965 24.548 5.021 1.00 72.31 119 ILE A O 1
ATOM 937 N N . VAL A 1 120 ? -2.195 25.613 5.903 1.00 68.06 120 VAL A N 1
ATOM 938 C CA . VAL A 1 120 ? -1.625 24.431 6.563 1.00 68.06 120 VAL A CA 1
ATOM 939 C C . VAL A 1 120 ? -2.536 23.976 7.700 1.00 68.06 120 VAL A C 1
ATOM 941 O O . VAL A 1 120 ? -2.858 22.793 7.773 1.00 68.06 120 VAL A O 1
ATOM 944 N N . SER A 1 121 ? -3.054 24.905 8.512 1.00 69.06 121 SER A N 1
ATOM 945 C CA . SER A 1 121 ? -3.944 24.549 9.628 1.00 69.06 121 SER A CA 1
ATOM 946 C C . SER A 1 121 ? -5.260 23.907 9.168 1.00 69.06 121 SER A C 1
ATOM 948 O O . SER A 1 121 ? -5.774 23.002 9.830 1.00 69.06 121 SER A O 1
ATOM 950 N N . ARG A 1 122 ? -5.786 24.300 7.996 1.00 70.44 122 ARG A N 1
ATOM 951 C CA . ARG A 1 122 ? -6.959 23.654 7.379 1.00 70.44 122 ARG A CA 1
ATOM 952 C C . ARG A 1 122 ? -6.665 22.224 6.922 1.00 70.44 122 ARG A C 1
ATOM 954 O O . ARG A 1 122 ? -7.526 21.360 7.074 1.00 70.44 122 ARG A O 1
ATOM 961 N N . LEU A 1 123 ? -5.471 21.970 6.389 1.00 71.00 123 LEU A N 1
ATOM 962 C CA . LEU A 1 123 ? -5.065 20.655 5.877 1.00 71.00 123 LEU A CA 1
ATOM 963 C C . LEU A 1 123 ? -4.664 19.670 6.987 1.00 71.00 123 LEU A C 1
ATOM 965 O O . LEU A 1 123 ? -4.743 18.461 6.786 1.00 71.00 123 LEU A O 1
ATOM 969 N N . THR A 1 124 ? -4.293 20.154 8.174 1.00 75.75 124 THR A N 1
ATOM 970 C CA . THR A 1 124 ? -3.835 19.317 9.298 1.00 75.75 124 THR A CA 1
ATOM 971 C C . THR A 1 124 ? -4.818 19.266 10.468 1.00 75.75 124 THR A C 1
ATOM 973 O O . THR A 1 124 ? -4.429 18.930 11.585 1.00 75.75 124 THR A O 1
ATOM 976 N N . LYS A 1 125 ? -6.100 19.586 10.236 1.00 81.00 125 LYS A N 1
ATOM 977 C CA . LYS A 1 125 ? -7.124 19.651 11.295 1.00 81.00 125 LYS A CA 1
ATOM 978 C C . LYS A 1 125 ? -7.301 18.327 12.055 1.00 81.00 125 LYS A C 1
ATOM 980 O O . LYS A 1 125 ? -7.672 18.342 13.223 1.00 81.00 125 LYS A O 1
ATOM 985 N N . THR A 1 126 ? -7.037 17.192 11.406 1.00 88.00 126 THR A N 1
ATOM 986 C CA . THR A 1 126 ? -7.151 15.851 12.000 1.00 88.00 126 THR A CA 1
ATOM 987 C C . THR A 1 126 ? -5.909 15.019 11.700 1.00 88.00 126 THR A C 1
ATOM 989 O O . THR A 1 126 ? -5.232 15.253 10.695 1.00 88.00 126 THR A O 1
ATOM 992 N N . TRP A 1 127 ? -5.611 14.014 12.529 1.00 88.94 127 TRP A N 1
ATOM 993 C CA . TRP A 1 127 ? -4.498 13.089 12.272 1.00 88.94 127 TRP A CA 1
ATOM 994 C C . TRP A 1 127 ? -4.649 12.360 10.933 1.00 88.94 127 TRP A C 1
ATOM 996 O O . TRP A 1 127 ? -3.670 12.194 10.209 1.00 88.94 127 TRP A O 1
ATOM 1006 N N . SER A 1 128 ? -5.879 12.003 10.546 1.00 88.69 128 SER A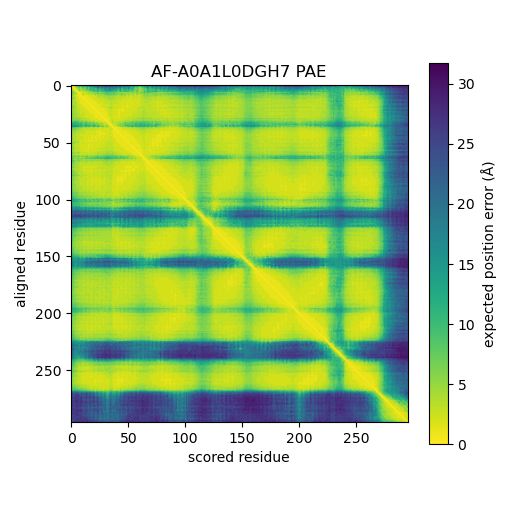 N 1
ATOM 1007 C CA . SER A 1 128 ? -6.169 11.450 9.217 1.00 88.69 128 SER A CA 1
ATOM 1008 C C . SER A 1 128 ? -5.844 12.428 8.082 1.00 88.69 128 SER A C 1
ATOM 1010 O O . SER A 1 128 ? -5.298 12.021 7.054 1.00 88.69 128 SER A O 1
ATOM 1012 N N . ALA A 1 129 ? -6.159 13.715 8.250 1.00 88.00 129 ALA A N 1
ATOM 1013 C CA . ALA A 1 129 ? -5.860 14.734 7.248 1.00 88.00 129 ALA A CA 1
ATOM 1014 C C . ALA A 1 129 ? -4.349 14.984 7.134 1.00 88.00 129 ALA A C 1
ATOM 1016 O O . ALA A 1 129 ? -3.826 15.036 6.021 1.00 88.00 129 ALA A O 1
ATOM 1017 N N . LEU A 1 130 ? -3.633 15.022 8.264 1.00 89.94 130 LEU A N 1
ATOM 1018 C CA . LEU A 1 130 ? -2.171 15.097 8.280 1.00 89.94 130 LEU A CA 1
ATOM 1019 C C . LEU A 1 130 ? -1.547 13.891 7.568 1.00 89.94 130 LEU A C 1
ATOM 1021 O O . LEU A 1 130 ? -0.701 14.069 6.695 1.00 89.94 130 LEU A O 1
ATOM 1025 N N . PHE A 1 131 ? -2.010 12.677 7.882 1.00 92.31 131 PHE A N 1
ATOM 1026 C CA . PHE A 1 131 ? -1.529 11.449 7.250 1.00 92.31 131 PHE A CA 1
ATOM 1027 C C . PHE A 1 131 ? -1.660 11.520 5.725 1.00 92.31 131 PHE A C 1
ATOM 1029 O O . PHE A 1 131 ? -0.688 11.299 5.009 1.00 92.31 131 PHE A O 1
ATOM 1036 N N . LYS A 1 132 ? -2.836 11.911 5.215 1.00 91.44 132 LYS A N 1
ATOM 1037 C CA . LYS A 1 132 ? -3.066 12.094 3.771 1.00 91.44 132 LYS A CA 1
ATOM 1038 C C . LYS A 1 132 ? -2.184 13.194 3.177 1.00 91.44 132 LYS A C 1
ATOM 1040 O O . LYS A 1 132 ? -1.616 12.998 2.108 1.00 91.44 132 LYS A O 1
ATOM 1045 N N . THR A 1 133 ? -2.042 14.319 3.873 1.00 90.62 133 THR A N 1
ATOM 1046 C CA . THR A 1 133 ? -1.255 15.473 3.411 1.00 90.62 133 THR A CA 1
ATOM 1047 C C . THR A 1 133 ? 0.227 15.135 3.250 1.00 90.62 133 THR A C 1
ATOM 1049 O O . THR A 1 133 ? 0.860 15.657 2.341 1.00 90.62 133 THR A O 1
ATOM 1052 N N . VAL A 1 134 ? 0.777 14.234 4.071 1.00 93.38 134 VAL A N 1
ATOM 1053 C CA . VAL A 1 134 ? 2.162 13.743 3.925 1.00 93.38 134 VAL A CA 1
ATOM 1054 C C . VAL A 1 134 ? 2.259 12.611 2.894 1.00 93.38 134 VAL A C 1
ATOM 1056 O O . VAL A 1 134 ? 3.247 12.508 2.169 1.0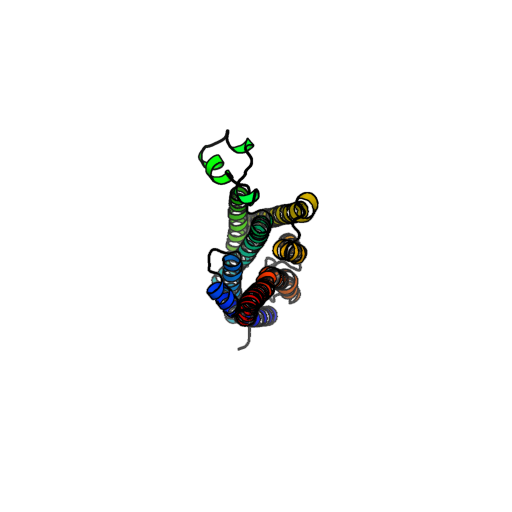0 93.38 134 VAL A O 1
ATOM 1059 N N . LEU A 1 135 ? 1.229 11.768 2.789 1.00 93.69 135 LEU A N 1
ATOM 1060 C CA . LEU A 1 135 ? 1.230 10.609 1.897 1.00 93.69 135 LEU A CA 1
ATOM 1061 C C . LEU A 1 135 ? 1.160 10.990 0.406 1.00 93.69 135 LEU A C 1
ATOM 1063 O O . LEU A 1 135 ? 1.812 10.355 -0.420 1.00 93.69 135 LEU A O 1
ATOM 1067 N N . ILE A 1 136 ? 0.395 12.028 0.052 1.00 94.38 136 ILE A N 1
ATOM 1068 C CA . ILE A 1 136 ? 0.267 12.514 -1.334 1.00 94.38 136 ILE A CA 1
ATOM 1069 C C . ILE A 1 136 ? 1.622 12.956 -1.926 1.00 94.38 136 ILE A C 1
ATOM 1071 O O . ILE A 1 136 ? 1.997 12.426 -2.972 1.00 94.38 136 ILE A O 1
ATOM 1075 N N . PRO A 1 137 ? 2.399 13.865 -1.302 1.00 94.75 137 PRO A N 1
ATOM 1076 C CA . PRO A 1 137 ? 3.692 14.274 -1.844 1.00 94.75 137 PRO A CA 1
ATOM 1077 C C . PRO A 1 137 ? 4.699 13.120 -1.877 1.00 94.75 137 PRO A C 1
ATOM 1079 O O . PRO A 1 137 ? 5.476 13.037 -2.824 1.00 94.75 137 PRO A O 1
ATOM 1082 N N . ALA A 1 138 ? 4.653 12.186 -0.917 1.00 94.81 138 ALA A N 1
ATOM 1083 C CA . ALA A 1 138 ? 5.478 10.977 -0.968 1.00 94.81 138 ALA A CA 1
ATOM 1084 C C . ALA A 1 138 ? 5.215 10.163 -2.247 1.00 94.81 138 ALA A C 1
ATOM 1086 O O . ALA A 1 138 ? 6.156 9.773 -2.939 1.00 94.81 138 ALA A O 1
ATOM 1087 N N . ASN A 1 139 ? 3.941 9.967 -2.598 1.00 95.38 139 ASN A N 1
ATOM 1088 C CA . ASN A 1 139 ? 3.543 9.271 -3.818 1.00 95.38 139 ASN A CA 1
ATOM 1089 C C . ASN A 1 139 ? 3.987 10.016 -5.088 1.00 95.38 139 ASN A C 1
ATOM 1091 O O . ASN A 1 139 ? 4.556 9.413 -5.997 1.00 95.38 139 ASN A O 1
ATOM 1095 N N . VAL A 1 140 ? 3.814 11.342 -5.116 1.00 95.62 140 VAL A N 1
ATOM 1096 C CA . VAL A 1 140 ? 4.258 12.194 -6.230 1.00 95.62 140 VAL A CA 1
ATOM 1097 C C . VAL A 1 140 ? 5.770 12.083 -6.450 1.00 95.62 140 VAL A C 1
ATOM 1099 O O . VAL A 1 140 ? 6.203 11.923 -7.589 1.00 95.62 140 VAL A O 1
ATOM 1102 N N . LEU A 1 141 ? 6.581 12.091 -5.386 1.00 94.81 141 LEU A N 1
ATOM 1103 C CA . LEU A 1 141 ? 8.037 11.924 -5.490 1.00 94.81 141 LEU A CA 1
ATOM 1104 C C . LEU A 1 141 ? 8.426 10.573 -6.106 1.00 94.81 141 LEU A C 1
ATOM 1106 O O . LEU A 1 141 ? 9.312 10.514 -6.964 1.00 94.81 141 LEU A O 1
ATOM 1110 N N . VAL A 1 142 ? 7.743 9.490 -5.717 1.00 92.38 142 VAL A N 1
ATOM 1111 C CA . VAL A 1 142 ? 7.964 8.160 -6.305 1.00 92.38 142 VAL A CA 1
ATOM 1112 C C . VAL A 1 142 ? 7.596 8.153 -7.790 1.00 92.38 142 VAL A C 1
ATOM 1114 O O . VAL A 1 142 ? 8.381 7.665 -8.602 1.00 92.38 142 VAL A O 1
ATOM 1117 N N . ILE A 1 143 ? 6.459 8.736 -8.169 1.00 92.69 143 ILE A N 1
ATOM 1118 C CA . ILE A 1 143 ? 6.012 8.795 -9.567 1.00 92.69 143 ILE A CA 1
ATOM 1119 C C . ILE A 1 143 ? 6.977 9.614 -10.427 1.00 92.69 143 ILE A C 1
ATOM 1121 O O . ILE A 1 143 ? 7.455 9.114 -11.445 1.00 92.69 143 ILE A O 1
ATOM 1125 N N . ILE A 1 144 ? 7.321 10.832 -9.997 1.00 92.62 144 ILE A N 1
ATOM 1126 C CA . ILE A 1 144 ? 8.244 11.713 -10.726 1.00 92.62 144 ILE A CA 1
ATOM 1127 C C . ILE A 1 144 ? 9.587 11.012 -10.936 1.00 92.62 144 ILE A C 1
ATOM 1129 O O . ILE A 1 144 ? 10.120 11.030 -12.043 1.00 92.62 144 ILE A O 1
ATOM 1133 N N . SER A 1 145 ? 10.108 10.324 -9.915 1.00 88.81 145 SER A N 1
ATOM 1134 C CA . SER A 1 145 ? 11.358 9.573 -10.058 1.00 88.81 145 SER A CA 1
ATOM 1135 C C . SER A 1 145 ? 11.282 8.470 -11.122 1.00 88.81 145 SER A C 1
ATOM 1137 O O . SER A 1 145 ? 12.216 8.316 -11.911 1.00 88.81 145 SER A O 1
ATOM 1139 N N . GLY A 1 146 ? 10.164 7.735 -11.181 1.00 85.06 146 GLY A N 1
ATOM 1140 C CA . GLY A 1 146 ? 9.924 6.685 -12.173 1.00 85.06 146 GLY A CA 1
ATOM 1141 C C . GLY A 1 146 ? 9.798 7.233 -13.595 1.00 85.06 146 GLY A C 1
ATOM 1142 O O . GLY A 1 146 ? 10.342 6.642 -14.529 1.00 85.06 146 GLY A O 1
ATOM 1143 N N . VAL A 1 147 ? 9.139 8.385 -13.748 1.00 87.62 147 VAL A N 1
ATOM 1144 C CA . VAL A 1 147 ? 8.996 9.089 -15.031 1.00 87.62 147 VAL A CA 1
ATOM 1145 C C . VAL A 1 147 ? 10.346 9.593 -15.533 1.00 87.62 147 VAL A C 1
ATOM 1147 O O . VAL A 1 147 ? 10.707 9.287 -16.666 1.00 87.62 147 VAL A O 1
ATOM 1150 N N . ILE A 1 148 ? 11.109 10.306 -14.690 1.00 85.38 148 ILE A N 1
ATOM 1151 C CA . ILE A 1 148 ? 12.440 10.826 -15.052 1.00 85.38 148 ILE A CA 1
ATOM 1152 C C . ILE A 1 148 ? 13.344 9.683 -15.498 1.00 85.38 148 ILE A C 1
ATOM 1154 O O . ILE A 1 148 ? 14.030 9.809 -16.503 1.00 85.38 148 ILE A O 1
ATOM 1158 N N . LEU A 1 149 ? 13.323 8.559 -14.779 1.00 78.44 149 LEU A N 1
ATOM 1159 C CA . LEU A 1 149 ? 14.161 7.422 -15.126 1.00 78.44 149 LEU A CA 1
ATOM 1160 C C . LEU A 1 149 ? 13.805 6.825 -16.488 1.00 78.44 149 LEU A C 1
ATOM 1162 O O . LEU A 1 149 ? 14.690 6.542 -17.287 1.00 78.44 149 LEU A O 1
ATOM 1166 N N . SER A 1 150 ? 12.517 6.577 -16.721 1.00 76.12 150 SER A N 1
ATOM 1167 C CA . SER A 1 150 ? 12.065 5.812 -17.889 1.00 76.12 150 SER A CA 1
ATOM 1168 C C . SER A 1 150 ? 12.244 6.573 -19.206 1.00 76.12 150 SER A C 1
ATOM 1170 O O . SER A 1 150 ? 12.113 5.973 -20.267 1.00 76.12 150 SER A O 1
ATOM 1172 N N . GLY A 1 151 ? 12.512 7.883 -19.142 1.00 71.81 151 GLY A N 1
ATOM 1173 C CA . GLY A 1 151 ? 12.808 8.728 -20.299 1.00 71.81 151 GLY A CA 1
ATOM 1174 C C . GLY A 1 151 ? 14.292 8.812 -20.682 1.00 71.81 151 GLY A C 1
ATOM 1175 O O . GLY A 1 151 ? 14.600 9.460 -21.677 1.00 71.81 151 GLY A O 1
ATOM 1176 N N . ILE A 1 152 ? 15.207 8.199 -19.918 1.00 72.31 152 ILE A N 1
ATOM 1177 C CA . ILE A 1 152 ? 16.654 8.236 -20.190 1.00 72.31 152 ILE A CA 1
ATOM 1178 C C . ILE A 1 152 ? 17.016 7.167 -21.233 1.00 72.31 152 ILE A C 1
ATOM 1180 O O . ILE A 1 152 ? 16.851 5.972 -20.984 1.00 72.31 152 ILE A O 1
ATOM 1184 N N . SER A 1 153 ? 17.542 7.588 -22.386 1.00 65.69 153 SER A N 1
ATOM 1185 C CA . SER A 1 153 ? 18.065 6.692 -23.428 1.00 65.69 153 SER A CA 1
ATOM 1186 C C . SER A 1 153 ? 19.405 6.071 -23.017 1.00 65.69 153 SER A C 1
ATOM 1188 O O . SER A 1 153 ? 20.240 6.716 -22.384 1.00 65.69 153 SER A O 1
ATOM 1190 N N . THR A 1 154 ? 19.648 4.819 -23.414 1.00 60.78 154 THR A N 1
ATOM 1191 C CA . THR A 1 154 ? 20.868 4.059 -23.074 1.00 60.78 154 THR A CA 1
ATOM 1192 C C . THR A 1 154 ? 22.155 4.635 -23.670 1.00 60.78 154 THR A C 1
ATOM 1194 O O . THR A 1 154 ? 23.234 4.366 -23.149 1.00 60.78 154 THR A O 1
ATOM 1197 N N . GLU A 1 155 ? 22.048 5.434 -24.730 1.00 60.75 155 GLU A N 1
ATOM 1198 C CA . GLU A 1 155 ? 23.183 6.046 -25.436 1.00 60.75 155 GLU A CA 1
ATOM 1199 C C . GLU A 1 155 ? 23.743 7.285 -24.700 1.00 60.75 155 GLU A C 1
ATOM 1201 O O . GLU A 1 155 ? 24.932 7.572 -24.809 1.00 60.75 155 GLU A O 1
ATOM 1206 N N . ASP A 1 156 ? 22.949 7.924 -23.827 1.00 62.03 156 ASP A N 1
ATOM 1207 C CA . ASP A 1 156 ? 23.296 9.193 -23.155 1.00 62.03 156 ASP A CA 1
ATOM 1208 C C . ASP A 1 156 ? 23.638 9.036 -21.661 1.00 62.03 156 ASP A C 1
ATOM 1210 O O . ASP A 1 156 ? 23.715 10.010 -20.906 1.00 62.03 156 ASP A O 1
ATOM 1214 N N . VAL A 1 157 ? 23.844 7.805 -21.187 1.00 62.03 157 VAL A N 1
ATOM 1215 C CA . VAL A 1 157 ? 23.934 7.474 -19.749 1.00 62.03 157 VAL A CA 1
ATOM 1216 C C . VAL A 1 157 ? 25.080 8.206 -19.038 1.00 62.03 157 VAL A C 1
ATOM 1218 O O . VAL A 1 157 ? 24.940 8.601 -17.877 1.00 62.03 157 VAL A O 1
ATOM 1221 N N . ASN A 1 158 ? 26.192 8.454 -19.735 1.00 61.72 158 ASN A N 1
ATOM 1222 C CA . ASN A 1 158 ? 27.307 9.234 -19.191 1.00 61.72 158 ASN A CA 1
ATOM 1223 C C . ASN A 1 158 ? 26.982 10.735 -19.103 1.00 61.72 158 ASN A C 1
ATOM 1225 O O . ASN A 1 158 ? 27.409 11.398 -18.156 1.00 61.72 158 ASN A O 1
ATOM 1229 N N . GLN A 1 159 ? 26.177 11.258 -20.031 1.00 63.69 159 GLN A N 1
ATOM 1230 C CA . GLN A 1 159 ? 25.784 12.666 -20.076 1.00 63.69 159 GLN A CA 1
ATOM 1231 C C . GLN A 1 159 ? 24.631 12.978 -19.103 1.00 63.69 159 GLN A C 1
ATOM 1233 O O . GLN A 1 159 ? 24.577 14.070 -18.543 1.00 63.69 159 GLN A O 1
ATOM 1238 N N . GLN A 1 160 ? 23.761 12.002 -18.812 1.00 73.25 160 GLN A N 1
ATOM 1239 C CA . GLN A 1 160 ? 22.590 12.146 -17.930 1.00 73.25 160 GLN A CA 1
ATOM 1240 C C . GLN A 1 160 ? 22.796 11.593 -16.505 1.00 73.25 160 GLN A C 1
ATOM 1242 O O . GLN A 1 160 ? 21.844 11.354 -15.755 1.00 73.25 160 GLN A O 1
ATOM 1247 N N . SER A 1 161 ? 24.051 11.417 -16.083 1.00 76.38 161 SER A N 1
ATOM 1248 C CA . SER A 1 161 ? 24.391 10.874 -14.759 1.00 76.38 161 SER A CA 1
ATOM 1249 C C . SER A 1 161 ? 23.863 11.717 -13.583 1.00 76.38 161 SER A C 1
ATOM 1251 O O . SER A 1 161 ? 23.601 11.180 -12.502 1.00 76.38 161 SER A O 1
ATOM 1253 N N . THR A 1 162 ? 23.663 13.024 -13.777 1.00 82.62 162 THR A N 1
ATOM 1254 C CA . THR A 1 162 ? 23.051 13.938 -12.799 1.00 82.62 162 THR A CA 1
ATOM 1255 C C . THR A 1 162 ? 21.559 13.660 -12.618 1.00 82.62 162 THR A C 1
ATOM 1257 O O . THR A 1 162 ? 21.126 13.442 -11.487 1.00 82.62 162 THR A O 1
ATOM 1260 N N . LEU A 1 163 ? 20.801 13.544 -13.713 1.00 82.44 163 LEU A N 1
ATOM 1261 C CA . LEU A 1 163 ? 19.372 13.201 -13.698 1.00 82.44 163 LEU A CA 1
ATOM 1262 C C . LEU A 1 163 ? 19.124 11.828 -13.069 1.00 82.44 163 LEU A C 1
ATOM 1264 O O . LEU A 1 163 ? 18.198 11.659 -12.276 1.00 82.44 163 LEU A O 1
ATOM 1268 N N . LEU A 1 164 ? 19.996 10.853 -13.347 1.00 82.19 164 LEU A N 1
ATOM 1269 C CA . LEU A 1 164 ? 19.926 9.535 -12.718 1.00 82.19 164 LEU A CA 1
ATOM 1270 C C . LEU A 1 164 ? 20.128 9.616 -11.196 1.00 82.19 164 LEU A C 1
ATOM 1272 O O . LEU A 1 164 ? 19.416 8.957 -10.434 1.00 82.19 164 LEU A O 1
ATOM 1276 N N . LYS A 1 165 ? 21.095 10.421 -10.732 1.00 86.44 165 LYS A N 1
ATOM 1277 C CA . LYS A 1 165 ? 21.330 10.648 -9.296 1.00 86.44 165 LYS A CA 1
ATOM 1278 C C . LYS A 1 165 ? 20.139 11.347 -8.639 1.00 86.44 165 LYS A C 1
ATOM 1280 O O . LYS A 1 165 ? 19.760 10.962 -7.534 1.00 86.44 165 LYS A O 1
ATOM 1285 N N . GLU A 1 166 ? 19.547 12.339 -9.296 1.00 88.06 166 GLU A N 1
ATOM 1286 C CA . GLU A 1 166 ? 18.362 13.044 -8.798 1.00 88.06 166 GLU A CA 1
ATOM 1287 C C . GLU A 1 166 ? 17.148 12.119 -8.721 1.00 88.06 166 GLU A C 1
ATOM 1289 O O . GLU A 1 166 ? 16.545 12.000 -7.656 1.00 88.06 166 GLU A O 1
ATOM 1294 N N . SER A 1 167 ? 16.855 11.372 -9.788 1.00 87.12 167 SER A N 1
ATOM 1295 C CA . SER A 1 167 ? 15.776 10.379 -9.818 1.00 87.12 167 SER A CA 1
ATOM 1296 C C . SER A 1 167 ? 15.896 9.365 -8.670 1.00 87.12 167 SER A C 1
ATOM 1298 O O . SER A 1 167 ? 14.938 9.157 -7.920 1.00 87.12 167 SER A O 1
ATOM 1300 N N . LYS A 1 168 ? 17.092 8.804 -8.436 1.00 88.00 168 LYS A N 1
ATOM 1301 C CA . LYS A 1 168 ? 17.338 7.899 -7.298 1.00 88.00 168 LYS A CA 1
ATOM 1302 C C . LYS A 1 168 ? 17.049 8.563 -5.952 1.00 88.00 168 LYS A C 1
ATOM 1304 O O . LYS A 1 168 ? 16.381 7.957 -5.119 1.00 88.00 168 LYS A O 1
ATOM 1309 N N . LYS A 1 169 ? 17.506 9.803 -5.738 1.00 90.94 169 LYS A N 1
ATOM 1310 C CA . LYS A 1 169 ? 17.242 10.549 -4.495 1.00 90.94 169 LYS A CA 1
ATOM 1311 C C . LYS A 1 169 ? 15.745 10.768 -4.278 1.00 90.94 169 LYS A C 1
ATOM 1313 O O . LYS A 1 169 ? 15.257 10.467 -3.191 1.00 90.94 169 LYS A O 1
ATOM 1318 N N . LEU A 1 170 ? 15.019 11.234 -5.298 1.00 92.75 170 LEU A N 1
ATOM 1319 C CA . LEU A 1 170 ? 13.571 11.462 -5.214 1.00 92.75 170 LEU A CA 1
ATOM 1320 C C . LEU A 1 170 ? 12.826 10.168 -4.861 1.00 92.75 170 LEU A C 1
ATOM 1322 O O . LEU A 1 170 ? 11.984 10.171 -3.961 1.00 92.75 170 LEU A O 1
ATOM 1326 N N . ARG A 1 171 ? 13.185 9.049 -5.506 1.00 91.38 171 ARG A N 1
ATOM 1327 C CA . ARG A 1 171 ? 12.587 7.742 -5.208 1.00 91.38 171 ARG A CA 1
ATOM 1328 C C . ARG A 1 171 ? 12.863 7.312 -3.772 1.00 91.38 171 ARG A C 1
ATOM 1330 O O . ARG A 1 171 ? 11.938 6.877 -3.091 1.00 91.38 171 ARG A O 1
ATOM 1337 N N . THR A 1 172 ? 14.104 7.454 -3.302 1.00 92.56 172 THR A N 1
ATOM 1338 C CA . THR A 1 172 ? 14.493 7.087 -1.932 1.00 92.56 172 THR A CA 1
ATOM 1339 C C . THR A 1 172 ? 13.712 7.895 -0.908 1.00 92.56 172 THR A C 1
ATOM 1341 O O . THR A 1 172 ? 13.185 7.312 0.035 1.00 92.56 172 THR A O 1
ATOM 1344 N N . ILE A 1 173 ? 13.580 9.210 -1.108 1.00 95.44 173 ILE A N 1
ATOM 1345 C CA . ILE A 1 173 ? 12.814 10.080 -0.207 1.00 95.44 173 ILE A CA 1
ATOM 1346 C C . ILE A 1 173 ? 11.348 9.635 -0.166 1.00 95.44 173 ILE A C 1
ATOM 1348 O O . ILE A 1 173 ? 10.814 9.405 0.916 1.00 95.44 173 ILE A O 1
ATOM 1352 N N . GLY A 1 174 ? 10.710 9.436 -1.324 1.00 94.19 174 GLY A N 1
ATOM 1353 C CA . GLY A 1 174 ? 9.311 9.006 -1.382 1.00 94.19 174 GLY A CA 1
ATOM 1354 C C . GLY A 1 174 ? 9.065 7.634 -0.734 1.00 94.19 174 GLY A C 1
ATOM 1355 O O . GLY A 1 174 ? 8.137 7.478 0.058 1.00 94.19 174 GLY A O 1
ATOM 1356 N N . GLN A 1 175 ? 9.932 6.647 -0.992 1.00 94.62 175 GLN A N 1
ATOM 1357 C CA . GLN A 1 175 ? 9.836 5.315 -0.374 1.00 94.62 175 GLN A CA 1
ATOM 1358 C C . GLN A 1 175 ? 10.115 5.352 1.138 1.00 94.62 175 GLN A C 1
ATOM 1360 O O . GLN A 1 175 ? 9.430 4.670 1.901 1.00 94.62 175 GLN A O 1
ATOM 1365 N N . ALA A 1 176 ? 11.062 6.181 1.591 1.00 96.19 176 ALA A N 1
ATOM 1366 C CA . ALA A 1 176 ? 11.329 6.392 3.012 1.00 96.19 176 ALA A CA 1
ATOM 1367 C C . ALA A 1 176 ? 10.137 7.043 3.726 1.00 96.19 176 ALA A C 1
ATOM 1369 O O . ALA A 1 176 ? 9.773 6.615 4.820 1.00 96.19 176 ALA A O 1
ATOM 1370 N N . MET A 1 177 ? 9.477 8.017 3.091 1.00 96.00 177 MET A N 1
ATOM 1371 C CA . MET A 1 177 ? 8.243 8.609 3.613 1.00 96.00 177 MET A CA 1
ATOM 1372 C C . MET A 1 177 ? 7.116 7.574 3.711 1.00 96.00 177 MET A C 1
ATOM 1374 O O . MET A 1 177 ? 6.451 7.507 4.744 1.00 96.00 177 MET A O 1
ATOM 1378 N N . PHE A 1 178 ? 6.926 6.726 2.692 1.00 94.38 178 PHE A N 1
ATOM 1379 C CA . PHE A 1 178 ? 5.949 5.634 2.763 1.00 94.38 178 PHE A CA 1
ATOM 1380 C C . PHE A 1 178 ? 6.243 4.657 3.902 1.00 94.38 178 PHE A C 1
ATOM 1382 O O . PHE A 1 178 ? 5.330 4.302 4.647 1.00 94.38 178 PHE A O 1
ATOM 1389 N N . LEU A 1 179 ? 7.502 4.242 4.065 1.00 95.69 179 LEU A N 1
ATOM 1390 C CA . LEU A 1 179 ? 7.902 3.353 5.153 1.00 95.69 179 LEU A CA 1
ATOM 1391 C C . LEU A 1 179 ? 7.688 4.013 6.522 1.00 95.69 179 LEU A C 1
ATOM 1393 O O . LEU A 1 179 ? 7.140 3.383 7.423 1.00 95.69 179 LEU A O 1
ATOM 1397 N N . GLY A 1 180 ? 8.047 5.291 6.666 1.00 96.69 180 GLY A N 1
ATOM 1398 C CA . GLY A 1 180 ? 7.812 6.071 7.881 1.00 96.69 180 GLY A CA 1
ATOM 1399 C C . GLY A 1 180 ? 6.330 6.150 8.249 1.00 96.69 180 GLY A C 1
ATOM 1400 O O . GLY A 1 180 ? 5.955 5.836 9.377 1.00 96.69 180 GLY A O 1
ATOM 1401 N N . LEU A 1 181 ? 5.467 6.485 7.286 1.00 95.50 181 LEU A N 1
ATOM 1402 C CA . LEU A 1 181 ? 4.016 6.519 7.492 1.00 95.50 181 LEU A CA 1
ATOM 1403 C C . LEU A 1 181 ? 3.449 5.138 7.831 1.00 95.50 181 LEU A C 1
ATOM 1405 O O . LEU A 1 181 ? 2.570 5.030 8.687 1.00 95.50 181 LEU A O 1
ATOM 1409 N N . MET A 1 182 ? 3.977 4.076 7.223 1.00 95.81 182 MET A N 1
ATOM 1410 C CA . MET A 1 182 ? 3.599 2.709 7.571 1.00 95.81 182 MET A CA 1
ATOM 1411 C C . MET A 1 182 ? 4.008 2.329 8.993 1.00 95.81 182 MET A C 1
ATOM 1413 O O . MET A 1 182 ? 3.204 1.727 9.702 1.00 95.81 182 MET A O 1
ATOM 1417 N N . MET A 1 183 ? 5.201 2.719 9.448 1.00 96.69 183 MET A N 1
ATOM 1418 C CA . MET A 1 183 ? 5.622 2.514 10.836 1.00 96.69 183 MET A CA 1
ATOM 1419 C C . MET A 1 183 ? 4.730 3.286 11.812 1.00 96.69 183 MET A C 1
ATOM 1421 O O . MET A 1 183 ? 4.281 2.717 12.804 1.00 96.69 183 MET A O 1
ATOM 1425 N N . VAL A 1 184 ? 4.391 4.544 11.508 1.00 95.56 184 VAL A N 1
ATOM 1426 C CA . VAL A 1 184 ? 3.442 5.331 12.315 1.00 95.56 184 VAL A CA 1
ATOM 1427 C C . VAL A 1 184 ? 2.072 4.652 12.364 1.00 95.56 184 VAL A C 1
ATOM 1429 O O . VAL A 1 184 ? 1.491 4.523 13.441 1.00 95.56 184 VAL A O 1
ATOM 1432 N N . SER A 1 185 ? 1.563 4.166 11.228 1.00 95.06 185 SER A N 1
ATOM 1433 C CA . SER A 1 185 ? 0.298 3.426 11.162 1.00 95.06 185 SER A CA 1
ATOM 1434 C C . SER A 1 185 ? 0.350 2.138 11.992 1.00 95.06 185 SER A C 1
ATOM 1436 O O . SER A 1 185 ? -0.597 1.837 12.717 1.00 95.06 185 SER A O 1
ATOM 1438 N N . ALA A 1 186 ? 1.459 1.397 11.935 1.00 96.19 186 ALA A N 1
ATOM 1439 C CA . ALA A 1 186 ? 1.665 0.171 12.701 1.00 96.19 186 ALA A CA 1
ATOM 1440 C C . ALA A 1 186 ? 1.694 0.433 14.213 1.00 96.19 186 ALA A C 1
ATOM 1442 O O . ALA A 1 186 ? 0.954 -0.201 14.966 1.00 96.19 186 ALA A O 1
ATOM 1443 N N . VAL A 1 187 ? 2.490 1.413 14.654 1.00 96.69 187 VAL A N 1
ATOM 1444 C CA . VAL A 1 187 ? 2.576 1.824 16.064 1.00 96.69 187 VAL A CA 1
ATOM 1445 C C . VAL A 1 187 ? 1.221 2.319 16.561 1.00 96.69 187 VAL A C 1
ATOM 1447 O O . VAL A 1 187 ? 0.793 1.947 17.650 1.00 96.69 187 VAL A O 1
ATOM 1450 N N . THR A 1 188 ? 0.506 3.092 15.742 1.00 95.06 188 THR A N 1
ATOM 1451 C CA . THR A 1 188 ? -0.843 3.567 16.070 1.00 95.06 188 THR A CA 1
ATOM 1452 C C . THR A 1 188 ? -1.805 2.395 16.249 1.00 95.06 188 THR A C 1
ATOM 1454 O O . THR A 1 188 ? -2.517 2.341 17.249 1.00 95.06 188 THR A O 1
ATOM 1457 N N . ASN A 1 189 ? -1.813 1.422 15.333 1.00 95.94 189 ASN A N 1
ATOM 1458 C CA . ASN A 1 189 ? -2.661 0.238 15.465 1.00 95.94 189 ASN A CA 1
ATOM 1459 C C . ASN A 1 189 ? -2.336 -0.554 16.742 1.00 95.94 189 ASN A C 1
ATOM 1461 O O . ASN A 1 189 ? -3.243 -0.976 17.460 1.00 95.94 189 ASN A O 1
ATOM 1465 N N . GLN A 1 190 ? -1.049 -0.696 17.063 1.00 95.88 190 GLN A N 1
ATOM 1466 C CA . GLN A 1 190 ? -0.609 -1.385 18.271 1.00 95.88 190 GLN A CA 1
ATOM 1467 C C . GLN A 1 190 ? -1.049 -0.654 19.543 1.00 95.88 190 GLN A C 1
ATOM 1469 O O . GLN A 1 190 ? -1.581 -1.276 20.464 1.00 95.88 190 GLN A O 1
ATOM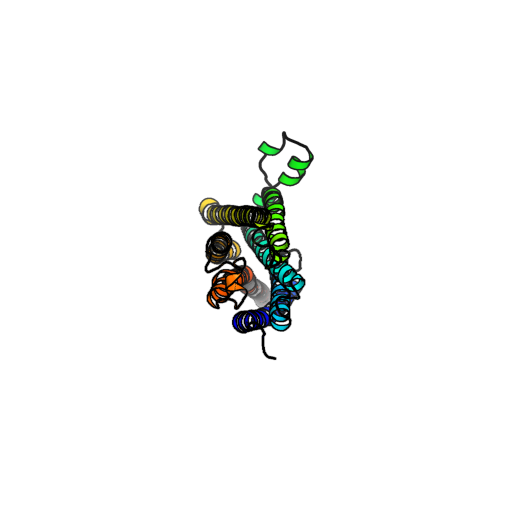 1474 N N . TYR A 1 191 ? -0.899 0.671 19.570 1.00 95.56 191 TYR A N 1
ATOM 1475 C CA . TYR A 1 191 ? -1.387 1.521 20.652 1.00 95.56 191 TYR A CA 1
ATOM 1476 C C . TYR A 1 191 ? -2.900 1.351 20.855 1.00 95.56 191 TYR A C 1
ATOM 1478 O O . TYR A 1 191 ? -3.359 1.136 21.976 1.00 95.56 191 TYR A O 1
ATOM 1486 N N . VAL A 1 192 ? -3.679 1.362 19.770 1.00 93.81 192 VAL A N 1
ATOM 1487 C CA . VAL A 1 192 ? -5.136 1.153 19.807 1.00 93.81 192 VAL A CA 1
ATOM 1488 C C . VAL A 1 192 ? -5.498 -0.230 20.363 1.00 93.81 192 VAL A C 1
ATOM 1490 O O . VAL A 1 192 ? -6.425 -0.356 21.163 1.00 93.81 192 VAL A O 1
ATOM 1493 N N . MET A 1 193 ? -4.758 -1.275 19.996 1.00 93.81 193 MET A N 1
ATOM 1494 C CA . MET A 1 193 ? -5.022 -2.626 20.495 1.00 93.81 193 MET A CA 1
ATOM 1495 C C . MET A 1 193 ? -4.689 -2.813 21.976 1.00 93.81 193 MET A C 1
ATOM 1497 O O . MET A 1 193 ? -5.361 -3.594 22.653 1.00 93.81 193 MET A O 1
ATOM 1501 N N . TRP A 1 194 ? -3.616 -2.183 22.456 1.00 95.06 194 TRP A N 1
ATOM 1502 C CA . TRP A 1 194 ? -3.070 -2.449 23.789 1.00 95.06 194 TRP A CA 1
ATOM 1503 C C . TRP A 1 194 ? -3.547 -1.443 24.825 1.00 95.06 194 TRP A C 1
ATOM 1505 O O . TRP A 1 194 ? -4.019 -1.847 25.880 1.00 95.06 194 TRP A O 1
ATOM 1515 N N . VAL A 1 195 ? -3.470 -0.152 24.511 1.00 92.69 195 VAL A N 1
ATOM 1516 C CA . VAL A 1 195 ? -3.814 0.922 25.450 1.00 92.69 195 VAL A CA 1
ATOM 1517 C C . VAL A 1 195 ? -5.315 1.180 25.455 1.00 92.69 195 VAL A C 1
ATOM 1519 O O . VAL A 1 195 ? -5.908 1.322 26.515 1.00 92.69 195 VAL A O 1
ATOM 1522 N N . GLN A 1 196 ? -5.953 1.197 24.281 1.00 90.12 196 GLN A N 1
ATOM 1523 C CA . GLN A 1 196 ? -7.406 1.411 24.193 1.00 90.12 196 GLN A CA 1
ATOM 1524 C C . GLN A 1 196 ? -8.211 0.110 24.329 1.00 90.12 196 GLN A C 1
ATOM 1526 O O . GLN A 1 196 ? -9.437 0.148 24.324 1.00 90.12 196 GLN A O 1
ATOM 1531 N N . GLY A 1 197 ? -7.541 -1.047 24.404 1.00 89.56 197 GLY A N 1
ATOM 1532 C CA . GLY A 1 197 ? -8.196 -2.354 24.507 1.00 89.56 197 GLY A CA 1
ATOM 1533 C C . GLY A 1 197 ? -9.047 -2.735 23.287 1.00 89.56 197 GLY A C 1
ATOM 1534 O O . GLY A 1 197 ? -9.850 -3.665 23.361 1.00 89.56 197 GLY A O 1
ATOM 1535 N N . VAL A 1 198 ? -8.891 -2.051 22.145 1.00 90.81 198 VAL A N 1
ATOM 1536 C CA . VAL A 1 198 ? -9.721 -2.268 20.952 1.00 90.81 198 VAL A CA 1
ATOM 1537 C C . VAL A 1 198 ? -9.189 -3.457 20.148 1.00 90.81 198 VAL A C 1
ATOM 1539 O O . VAL A 1 198 ? -8.464 -3.326 19.158 1.00 90.81 198 VAL A O 1
ATOM 1542 N N . ARG A 1 199 ? -9.569 -4.661 20.579 1.00 90.06 199 ARG A N 1
ATOM 1543 C CA . ARG A 1 199 ? -9.252 -5.925 19.898 1.00 90.06 199 ARG A CA 1
ATOM 1544 C C . ARG A 1 199 ? -10.430 -6.381 19.049 1.00 90.06 199 ARG A C 1
ATOM 1546 O O . ARG A 1 199 ? -11.248 -7.191 19.472 1.00 90.06 199 ARG A O 1
ATOM 1553 N N . ASN A 1 200 ? -10.530 -5.851 17.835 1.00 92.06 200 ASN A N 1
ATOM 1554 C CA . ASN A 1 200 ? -11.549 -6.269 16.883 1.00 92.06 200 ASN A CA 1
ATOM 1555 C C . ASN A 1 200 ? -10.921 -6.796 15.596 1.00 92.06 200 ASN A C 1
ATOM 1557 O O . ASN A 1 200 ? -9.730 -6.651 15.338 1.00 92.06 200 ASN A O 1
ATOM 1561 N N . LYS A 1 201 ? -11.751 -7.410 14.756 1.00 92.38 201 LYS A N 1
ATOM 1562 C CA . LYS A 1 201 ? -11.326 -7.975 13.470 1.00 92.38 201 LYS A CA 1
ATOM 1563 C C . LYS A 1 201 ? -10.587 -6.979 12.562 1.00 92.38 201 LYS A C 1
ATOM 1565 O O . LYS A 1 201 ? -9.759 -7.408 11.775 1.00 92.38 201 LYS A O 1
ATOM 1570 N N . TYR A 1 202 ? -10.863 -5.675 12.663 1.00 94.00 202 TYR A N 1
ATOM 1571 C CA . TYR A 1 202 ? -10.212 -4.652 11.843 1.00 94.00 202 TYR A CA 1
ATOM 1572 C C . TYR A 1 202 ? -8.796 -4.348 12.340 1.00 94.00 202 TYR A C 1
ATOM 1574 O O . TYR A 1 202 ? -7.860 -4.324 11.541 1.00 94.00 202 TYR A O 1
ATOM 1582 N N . THR A 1 203 ? -8.621 -4.171 13.652 1.00 94.00 203 THR A N 1
ATOM 1583 C CA . THR A 1 203 ? -7.298 -3.945 14.248 1.00 94.00 203 THR A CA 1
ATOM 1584 C C . THR A 1 203 ? -6.418 -5.186 14.119 1.00 94.00 203 THR A C 1
ATOM 1586 O O . THR A 1 203 ? -5.260 -5.069 13.728 1.00 94.00 203 THR A O 1
ATOM 1589 N N . ILE A 1 204 ? -6.992 -6.383 14.296 1.00 95.06 204 ILE A N 1
ATOM 1590 C CA . ILE A 1 204 ? -6.302 -7.664 14.068 1.00 95.06 204 ILE A CA 1
ATOM 1591 C C . ILE A 1 204 ? -5.885 -7.820 12.599 1.00 95.06 204 ILE A C 1
ATOM 1593 O O . ILE A 1 204 ? -4.725 -8.125 12.333 1.00 95.06 204 ILE A O 1
ATOM 1597 N N . ALA A 1 205 ? -6.787 -7.577 11.640 1.00 96.06 205 ALA A N 1
ATOM 1598 C CA . ALA A 1 205 ? -6.445 -7.640 10.217 1.00 96.06 205 ALA A CA 1
ATOM 1599 C C . ALA A 1 205 ? -5.321 -6.657 9.865 1.00 96.06 205 ALA A C 1
ATOM 1601 O O . ALA A 1 205 ? -4.386 -7.012 9.154 1.00 96.06 205 ALA A O 1
ATOM 1602 N N . THR A 1 206 ? -5.358 -5.445 10.418 1.00 96.19 206 THR A N 1
ATOM 1603 C CA . THR A 1 206 ? -4.294 -4.458 10.198 1.00 96.19 206 THR A CA 1
ATOM 1604 C C . THR A 1 206 ? -2.956 -4.928 10.774 1.00 96.19 206 THR A C 1
ATOM 1606 O O . THR A 1 206 ? -1.932 -4.823 10.099 1.00 96.19 206 THR A O 1
ATOM 1609 N N . THR A 1 207 ? -2.946 -5.519 11.973 1.00 96.62 207 THR A N 1
ATOM 1610 C CA . THR A 1 207 ? -1.733 -6.099 12.577 1.00 96.62 207 THR A CA 1
ATOM 1611 C C . THR A 1 207 ? -1.157 -7.216 11.716 1.00 96.62 207 THR A C 1
ATOM 1613 O O . THR A 1 207 ? 0.047 -7.245 11.486 1.00 96.62 207 THR A O 1
ATOM 1616 N N . LEU A 1 208 ? -2.007 -8.099 11.187 1.00 97.31 208 LEU A N 1
ATOM 1617 C CA . LEU A 1 208 ? -1.576 -9.197 10.320 1.00 97.31 208 LEU A CA 1
ATOM 1618 C C . LEU A 1 208 ? -1.072 -8.712 8.952 1.00 97.31 208 LEU A C 1
ATOM 1620 O O . LEU A 1 208 ? -0.149 -9.304 8.402 1.00 97.31 208 LEU A O 1
ATOM 1624 N N . ALA A 1 209 ? -1.634 -7.630 8.407 1.00 97.12 209 ALA A N 1
ATOM 1625 C CA . ALA A 1 209 ? -1.202 -7.048 7.134 1.00 97.12 209 ALA A CA 1
ATOM 1626 C C . ALA A 1 209 ? 0.104 -6.239 7.260 1.00 97.12 209 ALA A C 1
ATOM 1628 O O . ALA A 1 209 ? 0.879 -6.147 6.308 1.00 97.12 209 ALA A O 1
ATOM 1629 N N . THR A 1 210 ? 0.360 -5.664 8.437 1.00 96.75 210 THR A N 1
ATOM 1630 C CA . THR A 1 210 ? 1.515 -4.798 8.722 1.00 96.75 210 THR A CA 1
ATOM 1631 C C . THR A 1 210 ? 2.874 -5.388 8.318 1.00 96.75 210 THR A C 1
ATOM 1633 O O . THR A 1 210 ? 3.601 -4.684 7.615 1.00 96.75 210 THR A O 1
ATOM 1636 N N . PRO A 1 211 ? 3.260 -6.630 8.684 1.00 97.12 211 PRO A N 1
ATOM 1637 C CA . PRO A 1 211 ? 4.566 -7.170 8.298 1.00 97.12 211 PRO A CA 1
ATOM 1638 C C . PRO A 1 211 ? 4.763 -7.212 6.777 1.00 97.12 211 PRO A C 1
ATOM 1640 O O . PRO A 1 211 ? 5.828 -6.840 6.293 1.00 97.12 211 PRO A O 1
ATOM 1643 N N . PHE A 1 212 ? 3.729 -7.567 6.010 1.00 97.25 212 PHE A N 1
ATOM 1644 C CA . PHE A 1 212 ? 3.797 -7.594 4.546 1.00 97.25 212 PHE A CA 1
ATOM 1645 C C . PHE A 1 212 ? 3.994 -6.189 3.958 1.00 97.25 212 PHE A C 1
ATOM 1647 O O . PHE A 1 212 ? 4.822 -5.991 3.068 1.00 97.25 212 PHE A O 1
ATOM 1654 N N . LEU A 1 213 ? 3.298 -5.186 4.502 1.00 95.94 213 LEU A N 1
ATOM 1655 C CA . LEU A 1 213 ? 3.464 -3.789 4.089 1.00 95.94 213 LEU A CA 1
ATOM 1656 C C . LEU A 1 213 ? 4.849 -3.232 4.453 1.00 95.94 213 LEU A C 1
ATOM 1658 O O . LEU A 1 213 ? 5.427 -2.475 3.675 1.00 95.94 213 LEU A O 1
ATOM 1662 N N . LEU A 1 214 ? 5.416 -3.632 5.594 1.00 96.06 214 LEU A N 1
ATOM 1663 C CA . LEU A 1 214 ? 6.774 -3.243 5.985 1.00 96.06 214 LEU A CA 1
ATOM 1664 C C . LEU A 1 214 ? 7.835 -3.881 5.084 1.00 96.06 214 LEU A C 1
ATOM 1666 O O . LEU A 1 214 ? 8.751 -3.181 4.646 1.00 96.06 214 LEU A O 1
ATOM 1670 N N . VAL A 1 215 ? 7.699 -5.171 4.752 1.00 95.31 215 VAL A N 1
ATOM 1671 C CA . VAL A 1 215 ? 8.576 -5.846 3.778 1.00 95.31 215 VAL A CA 1
ATOM 1672 C C . VAL A 1 215 ? 8.520 -5.118 2.438 1.00 95.31 215 VAL A C 1
ATOM 1674 O O . VAL A 1 215 ? 9.564 -4.777 1.881 1.00 95.31 215 VAL A O 1
ATOM 1677 N N . ARG A 1 216 ? 7.316 -4.781 1.965 1.00 93.94 216 ARG A N 1
ATOM 1678 C CA . ARG A 1 216 ? 7.122 -4.025 0.727 1.00 93.94 216 ARG A CA 1
ATOM 1679 C C . ARG A 1 216 ? 7.793 -2.648 0.750 1.00 93.94 216 ARG A C 1
ATOM 1681 O O . ARG A 1 216 ? 8.435 -2.265 -0.234 1.00 93.94 216 ARG A O 1
ATOM 1688 N N . GLY A 1 217 ? 7.631 -1.893 1.836 1.00 92.69 217 GLY A N 1
ATOM 1689 C CA . GLY A 1 217 ? 8.244 -0.572 1.999 1.00 92.69 217 GLY A CA 1
ATOM 1690 C C . GLY A 1 217 ? 9.772 -0.644 2.058 1.00 92.69 217 GLY A C 1
ATOM 1691 O O . GLY A 1 217 ? 10.460 0.128 1.392 1.00 92.69 217 GLY A O 1
ATOM 1692 N N . THR A 1 218 ? 10.303 -1.634 2.777 1.00 93.25 218 THR A N 1
ATOM 1693 C CA . THR A 1 218 ? 11.749 -1.880 2.901 1.00 93.25 218 THR A CA 1
ATOM 1694 C C . THR A 1 218 ? 12.352 -2.271 1.555 1.00 93.25 218 THR A C 1
ATOM 1696 O O . THR A 1 218 ? 13.356 -1.698 1.133 1.00 93.25 218 THR A O 1
ATOM 1699 N N . PHE A 1 219 ? 11.692 -3.176 0.827 1.00 90.75 219 PHE A N 1
ATOM 1700 C CA . PHE A 1 219 ? 12.062 -3.535 -0.539 1.00 90.75 219 PHE A CA 1
ATOM 1701 C C . PHE A 1 219 ? 12.060 -2.316 -1.474 1.00 90.75 219 PHE A C 1
ATOM 1703 O O . PHE A 1 219 ? 12.972 -2.161 -2.282 1.00 90.75 219 PHE A O 1
ATOM 1710 N N . GLY A 1 220 ? 11.094 -1.404 -1.324 1.00 87.88 220 GLY A N 1
ATOM 1711 C CA . GLY A 1 220 ? 11.035 -0.162 -2.096 1.00 87.88 220 GLY A CA 1
ATOM 1712 C C . GLY A 1 220 ? 12.314 0.674 -1.995 1.00 87.88 220 GLY A C 1
ATOM 1713 O O . GLY A 1 220 ? 12.810 1.146 -3.018 1.00 87.88 220 GLY A O 1
ATOM 1714 N N . ILE A 1 221 ? 12.888 0.795 -0.795 1.00 90.56 221 ILE A N 1
ATOM 1715 C CA . ILE A 1 221 ? 14.161 1.494 -0.561 1.00 90.56 221 ILE A CA 1
ATOM 1716 C C . ILE A 1 221 ? 15.337 0.660 -1.085 1.00 90.56 221 ILE A C 1
ATOM 1718 O O . ILE A 1 221 ? 16.166 1.163 -1.842 1.00 90.56 221 ILE A O 1
ATOM 1722 N N . LEU A 1 222 ? 15.390 -0.626 -0.724 1.00 86.44 222 LEU A N 1
ATOM 1723 C CA . LEU A 1 222 ? 16.479 -1.533 -1.098 1.00 86.44 222 LEU A CA 1
ATOM 1724 C C . LEU A 1 222 ? 16.640 -1.678 -2.619 1.00 86.44 222 LEU A C 1
ATOM 1726 O O . LEU A 1 222 ? 17.771 -1.723 -3.105 1.00 86.44 222 LEU A O 1
ATOM 1730 N N . SER A 1 223 ? 15.534 -1.663 -3.372 1.00 81.31 223 SER A N 1
ATOM 1731 C CA . SER A 1 223 ? 15.522 -1.776 -4.841 1.00 81.31 223 SER A CA 1
ATOM 1732 C C . SER A 1 223 ? 16.340 -0.691 -5.556 1.00 81.31 223 SER A C 1
ATOM 1734 O O . SER A 1 223 ? 16.778 -0.891 -6.685 1.00 81.31 223 SER A O 1
ATOM 1736 N N . ILE A 1 224 ? 16.586 0.446 -4.897 1.00 78.25 224 ILE A N 1
ATOM 1737 C CA . ILE A 1 224 ? 17.340 1.580 -5.451 1.00 78.25 224 ILE A CA 1
ATOM 1738 C C . ILE A 1 224 ? 18.854 1.361 -5.311 1.00 78.25 224 ILE A C 1
ATOM 1740 O O . ILE A 1 224 ? 19.629 1.775 -6.180 1.00 78.25 224 ILE A O 1
ATOM 1744 N N . PHE A 1 225 ? 19.273 0.717 -4.216 1.00 72.06 225 PHE A N 1
ATOM 1745 C CA . PHE A 1 225 ? 20.680 0.539 -3.844 1.00 72.06 225 PHE A CA 1
ATOM 1746 C C . PHE A 1 225 ? 21.270 -0.783 -4.340 1.00 72.06 225 PHE A C 1
ATOM 1748 O O . PHE A 1 225 ? 22.463 -0.850 -4.626 1.00 72.06 225 PHE A O 1
ATOM 1755 N N . LEU A 1 226 ? 20.453 -1.828 -4.480 1.00 61.56 226 LEU A N 1
ATOM 1756 C CA . LEU A 1 226 ? 20.910 -3.123 -4.974 1.00 61.56 226 LEU A CA 1
ATOM 1757 C C . LEU A 1 226 ? 21.008 -3.114 -6.500 1.00 61.56 226 LEU A C 1
ATOM 1759 O O . LEU A 1 226 ? 20.008 -3.201 -7.205 1.00 61.56 226 LEU A O 1
ATOM 1763 N N . THR A 1 227 ? 22.235 -3.068 -7.023 1.00 51.38 227 THR A N 1
ATOM 1764 C CA . THR A 1 227 ? 22.542 -3.123 -8.467 1.00 51.38 227 THR A CA 1
ATOM 1765 C C . THR A 1 227 ? 21.999 -4.395 -9.142 1.00 51.38 227 THR A C 1
ATOM 1767 O O . THR A 1 227 ? 21.689 -4.387 -10.330 1.00 51.38 227 THR A O 1
ATOM 1770 N N . SER A 1 228 ? 21.820 -5.471 -8.371 1.00 41.12 228 SER A N 1
ATOM 1771 C CA . SER A 1 228 ? 21.193 -6.746 -8.752 1.00 41.12 228 SER A CA 1
ATOM 1772 C C . SER A 1 228 ? 19.656 -6.730 -8.762 1.00 41.12 228 SER A C 1
ATOM 1774 O O . SER A 1 228 ? 19.059 -7.665 -9.283 1.00 41.12 228 SER A O 1
ATOM 1776 N N . MET A 1 229 ? 19.025 -5.682 -8.224 1.00 46.09 229 MET A N 1
ATOM 1777 C CA . MET A 1 229 ? 17.574 -5.417 -8.241 1.00 46.09 229 MET A CA 1
ATOM 1778 C C . MET A 1 229 ? 17.221 -4.176 -9.076 1.00 46.09 229 MET A C 1
ATOM 1780 O O . MET A 1 229 ? 16.064 -3.763 -9.144 1.00 46.09 229 MET A O 1
ATOM 1784 N N . ASN A 1 230 ? 18.228 -3.551 -9.685 1.00 48.19 230 ASN A N 1
ATOM 1785 C CA . ASN A 1 230 ? 18.085 -2.256 -10.312 1.00 48.19 230 ASN A CA 1
ATOM 1786 C C . ASN A 1 230 ? 17.601 -2.425 -11.756 1.00 48.19 230 ASN A C 1
ATOM 1788 O O . ASN A 1 230 ? 18.377 -2.825 -12.628 1.00 48.19 230 ASN A O 1
ATOM 1792 N N . TYR A 1 231 ? 16.355 -2.021 -12.020 1.00 47.62 231 TYR A N 1
ATOM 1793 C CA . TYR A 1 231 ? 15.859 -1.712 -13.374 1.00 47.62 231 TYR A CA 1
ATOM 1794 C C . TYR A 1 231 ? 16.718 -0.641 -14.085 1.00 47.62 231 TYR A C 1
ATOM 1796 O O . TYR A 1 231 ? 16.593 -0.431 -15.284 1.00 47.62 231 TYR A O 1
ATOM 1804 N N . PHE A 1 232 ? 17.593 0.041 -13.337 1.00 46.62 232 PHE A N 1
ATOM 1805 C CA . PHE A 1 232 ? 18.324 1.241 -13.727 1.00 46.62 232 PHE A CA 1
ATOM 1806 C C . PHE A 1 232 ? 19.772 0.960 -14.181 1.00 46.62 232 PHE A C 1
ATOM 1808 O O . PHE A 1 232 ? 20.570 1.893 -14.269 1.00 46.62 232 PHE A O 1
ATOM 1815 N N . ASN A 1 233 ? 20.164 -0.303 -14.390 1.00 42.41 233 ASN A N 1
ATOM 1816 C CA . ASN A 1 233 ? 21.484 -0.630 -14.934 1.00 42.41 233 ASN A CA 1
ATOM 1817 C C . ASN A 1 233 ? 21.351 -1.040 -16.404 1.00 42.41 233 ASN A C 1
ATOM 1819 O O . ASN A 1 233 ? 20.673 -2.013 -16.716 1.00 42.41 233 ASN A O 1
ATOM 1823 N N . VAL A 1 234 ? 22.036 -0.324 -17.295 1.00 46.03 234 VAL A N 1
ATOM 1824 C CA . VAL A 1 234 ? 22.034 -0.547 -18.752 1.00 46.03 234 VAL A CA 1
ATOM 1825 C C . VAL A 1 234 ? 22.463 -1.980 -19.096 1.00 46.03 234 VAL A C 1
ATOM 1827 O O . VAL A 1 234 ? 21.925 -2.601 -20.007 1.00 46.03 234 VAL A O 1
ATOM 1830 N N . GLN A 1 235 ? 23.339 -2.583 -18.289 1.00 41.19 235 GLN A N 1
ATOM 1831 C CA . GLN A 1 235 ? 23.738 -3.987 -18.445 1.00 41.19 235 GLN A CA 1
ATOM 1832 C C . GLN A 1 235 ? 22.615 -5.002 -18.151 1.00 41.19 235 GLN A C 1
ATOM 1834 O O . GLN A 1 235 ? 22.692 -6.131 -18.619 1.00 41.19 235 GLN A O 1
ATOM 1839 N N . ASN A 1 236 ? 21.563 -4.614 -17.422 1.00 46.75 236 ASN A N 1
ATOM 1840 C CA . ASN A 1 236 ? 20.358 -5.430 -17.216 1.00 46.75 236 ASN A CA 1
ATOM 1841 C C . ASN A 1 236 ? 19.278 -5.169 -18.287 1.00 46.75 236 ASN A C 1
ATOM 1843 O O . ASN A 1 236 ? 18.251 -5.838 -18.272 1.00 46.75 236 ASN A O 1
ATOM 1847 N N . THR A 1 237 ? 19.474 -4.210 -19.202 1.00 44.44 237 THR A N 1
ATOM 1848 C CA . THR A 1 237 ? 18.504 -3.898 -20.276 1.00 44.44 237 THR A CA 1
ATOM 1849 C C . THR A 1 237 ? 18.732 -4.694 -21.564 1.00 44.44 237 THR A C 1
ATOM 1851 O O . THR A 1 237 ? 17.831 -4.782 -22.391 1.00 44.44 237 THR A O 1
ATOM 1854 N N . VAL A 1 238 ? 19.890 -5.353 -21.702 1.00 46.50 238 VAL A N 1
ATOM 1855 C CA . VAL A 1 238 ? 20.195 -6.288 -22.811 1.00 46.50 238 VAL A CA 1
ATOM 1856 C C . VAL A 1 238 ? 19.644 -7.705 -22.533 1.00 46.50 238 VAL A C 1
ATOM 1858 O O . VAL A 1 238 ? 19.682 -8.590 -23.378 1.00 46.50 238 VAL A O 1
ATOM 1861 N N . GLY A 1 239 ? 19.058 -7.900 -21.352 1.00 44.22 239 GLY A N 1
ATOM 1862 C CA . GLY A 1 239 ? 18.313 -9.079 -20.930 1.00 44.22 239 GLY A CA 1
ATOM 1863 C C . GLY A 1 239 ? 18.028 -8.922 -19.445 1.00 44.22 239 GLY A C 1
ATOM 1864 O O . GLY A 1 239 ? 18.971 -8.937 -18.648 1.00 44.22 239 GLY A O 1
ATOM 1865 N N . MET A 1 240 ? 16.766 -8.693 -19.055 1.00 48.22 240 MET A N 1
ATOM 1866 C CA . MET A 1 240 ? 16.446 -8.539 -17.637 1.00 48.22 240 MET A CA 1
ATOM 1867 C C . MET A 1 240 ? 16.911 -9.789 -16.901 1.00 48.22 240 MET A C 1
ATOM 1869 O O . MET A 1 240 ? 16.449 -10.897 -17.174 1.00 48.22 240 MET A O 1
ATOM 1873 N N . LYS A 1 241 ? 17.826 -9.627 -15.941 1.00 57.62 241 LYS A N 1
ATOM 1874 C CA . LYS A 1 241 ? 18.166 -10.730 -15.044 1.00 57.62 241 LYS A CA 1
ATOM 1875 C C . LYS A 1 241 ? 16.881 -11.156 -14.347 1.00 57.62 241 LYS A C 1
ATOM 1877 O O . LYS A 1 241 ? 16.305 -10.370 -13.595 1.00 57.62 241 LYS A O 1
ATOM 1882 N N . THR A 1 242 ? 16.474 -12.405 -14.557 1.00 62.00 242 THR A N 1
ATOM 1883 C CA . THR A 1 242 ? 15.290 -13.040 -13.958 1.00 62.00 242 THR A CA 1
ATOM 1884 C C . THR A 1 242 ? 15.185 -12.767 -12.454 1.00 62.00 242 THR A C 1
ATOM 1886 O O . THR A 1 242 ? 14.092 -12.599 -11.924 1.00 62.00 242 THR A O 1
ATOM 1889 N N . SER A 1 243 ? 16.319 -12.620 -11.763 1.00 62.88 243 SER A N 1
ATOM 1890 C CA . SER A 1 243 ? 16.393 -12.247 -10.349 1.00 62.88 243 SER A CA 1
ATOM 1891 C C . SER A 1 243 ? 15.687 -10.927 -10.007 1.00 62.88 243 SER A C 1
ATOM 1893 O O . SER A 1 243 ? 14.997 -10.876 -8.994 1.00 62.88 243 SER A O 1
ATOM 1895 N N . VAL A 1 244 ? 15.807 -9.875 -10.830 1.00 70.31 244 VAL A N 1
ATOM 1896 C CA . VAL A 1 244 ? 15.148 -8.572 -10.592 1.00 70.31 244 VAL A CA 1
ATOM 1897 C C . VAL A 1 244 ? 13.632 -8.746 -10.598 1.00 70.31 244 VAL A C 1
ATOM 1899 O O . VAL A 1 244 ? 12.950 -8.325 -9.665 1.00 70.31 244 VAL A O 1
ATOM 1902 N N . VAL A 1 245 ? 13.132 -9.438 -11.623 1.00 73.94 245 VAL A N 1
ATOM 1903 C CA . VAL A 1 245 ? 11.710 -9.744 -11.798 1.00 73.94 245 VAL A CA 1
ATOM 1904 C C . VAL A 1 245 ? 11.203 -10.581 -10.623 1.00 73.94 245 VAL A C 1
ATOM 1906 O O . VAL A 1 245 ? 10.191 -10.237 -10.017 1.00 73.94 245 VAL A O 1
ATOM 1909 N N . ILE A 1 246 ? 11.928 -11.636 -10.236 1.00 77.75 246 ILE A N 1
ATOM 1910 C CA . ILE A 1 246 ? 11.556 -12.480 -9.091 1.00 77.75 246 ILE A CA 1
ATOM 1911 C C . ILE A 1 246 ? 11.410 -11.634 -7.827 1.00 77.75 246 ILE A C 1
ATOM 1913 O O . ILE A 1 246 ? 10.411 -11.764 -7.120 1.00 77.75 246 ILE A O 1
ATOM 1917 N N . PHE A 1 247 ? 12.370 -10.756 -7.537 1.00 82.25 247 PHE A N 1
ATOM 1918 C CA . PHE A 1 247 ? 12.311 -9.926 -6.341 1.00 82.25 247 PHE A CA 1
ATOM 1919 C C . PHE A 1 247 ? 11.162 -8.920 -6.372 1.00 82.25 247 PHE A C 1
ATOM 1921 O O . PHE A 1 247 ? 10.466 -8.778 -5.368 1.00 82.25 247 PHE A O 1
ATOM 1928 N N . GLU A 1 248 ? 10.925 -8.256 -7.500 1.00 83.50 248 GLU A N 1
ATOM 1929 C CA . GLU A 1 248 ? 9.824 -7.301 -7.624 1.00 83.50 248 GLU A CA 1
ATOM 1930 C C . GLU A 1 248 ? 8.463 -7.967 -7.445 1.00 83.50 248 GLU A C 1
ATOM 1932 O O . GLU A 1 248 ? 7.622 -7.477 -6.691 1.00 83.50 248 GLU A O 1
ATOM 1937 N N . TYR A 1 249 ? 8.243 -9.115 -8.076 1.00 87.88 249 TYR A N 1
ATOM 1938 C CA . TYR A 1 249 ? 6.973 -9.810 -7.938 1.00 87.88 249 TYR A CA 1
ATOM 1939 C C . TYR A 1 249 ? 6.819 -10.462 -6.563 1.00 87.88 249 TYR A C 1
ATOM 1941 O O . TYR A 1 249 ? 5.737 -10.389 -5.990 1.00 87.88 249 TYR A O 1
ATOM 1949 N N . THR A 1 250 ? 7.889 -11.013 -5.982 1.00 88.69 250 THR A N 1
ATOM 1950 C CA . THR A 1 250 ? 7.829 -11.718 -4.688 1.00 88.69 250 THR A CA 1
ATOM 1951 C C . THR A 1 250 ? 7.780 -10.765 -3.493 1.00 88.69 250 THR A C 1
ATOM 1953 O O . THR A 1 250 ? 6.946 -10.933 -2.609 1.00 88.69 250 THR A O 1
ATOM 1956 N N . LEU A 1 251 ? 8.658 -9.761 -3.438 1.00 89.56 251 LEU A N 1
ATOM 1957 C CA . LEU A 1 251 ? 8.741 -8.810 -2.318 1.00 89.56 251 LEU A CA 1
ATOM 1958 C C . LEU A 1 251 ? 7.887 -7.558 -2.545 1.00 89.56 251 LEU A C 1
ATOM 1960 O O . LEU A 1 251 ? 7.539 -6.862 -1.590 1.00 89.56 251 LEU A O 1
ATOM 1964 N N . GLY A 1 252 ? 7.545 -7.269 -3.801 1.00 89.69 252 GLY A N 1
ATOM 1965 C CA . GLY A 1 252 ? 6.627 -6.206 -4.176 1.00 89.69 252 GLY A CA 1
ATOM 1966 C C . GLY A 1 252 ? 5.188 -6.707 -4.252 1.00 89.69 252 GLY A C 1
ATOM 1967 O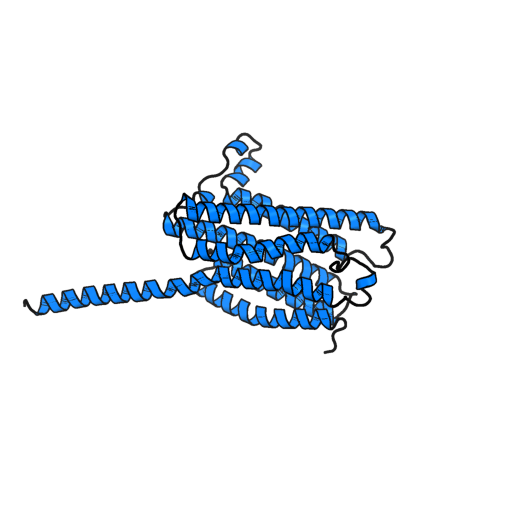 O . GLY A 1 252 ? 4.408 -6.578 -3.307 1.00 89.69 252 GLY A O 1
ATOM 1968 N N . THR A 1 253 ? 4.838 -7.282 -5.400 1.00 91.94 253 THR A N 1
ATOM 1969 C CA . THR A 1 253 ? 3.448 -7.571 -5.780 1.00 91.94 253 THR A CA 1
ATOM 1970 C C . THR A 1 253 ? 2.767 -8.604 -4.875 1.00 91.94 253 THR A C 1
ATOM 1972 O O . THR A 1 253 ? 1.614 -8.397 -4.493 1.00 91.94 253 THR A O 1
ATOM 1975 N N . THR A 1 254 ? 3.452 -9.684 -4.479 1.00 94.75 254 THR A N 1
ATOM 1976 C CA . THR A 1 254 ? 2.891 -10.704 -3.574 1.00 94.75 254 THR A CA 1
ATOM 1977 C C . THR A 1 254 ? 2.606 -10.132 -2.192 1.00 94.75 254 THR A C 1
ATOM 1979 O O . THR A 1 254 ? 1.535 -10.377 -1.645 1.00 94.75 254 THR A O 1
ATOM 1982 N N . MET A 1 255 ? 3.531 -9.352 -1.626 1.00 96.81 255 MET A N 1
ATOM 1983 C CA . MET A 1 255 ? 3.364 -8.770 -0.289 1.00 96.81 255 MET A CA 1
ATOM 1984 C C . MET A 1 255 ? 2.162 -7.823 -0.242 1.00 96.81 255 MET A C 1
ATOM 1986 O O . MET A 1 255 ? 1.371 -7.859 0.700 1.00 96.81 255 MET A O 1
ATOM 1990 N N . GLU A 1 256 ? 1.973 -7.022 -1.292 1.00 96.25 256 GLU A N 1
ATOM 1991 C CA . GLU A 1 256 ? 0.796 -6.163 -1.420 1.00 96.25 256 GLU A CA 1
ATOM 1992 C C . GLU A 1 256 ? -0.500 -6.959 -1.574 1.00 96.25 256 GLU A C 1
ATOM 1994 O O . GLU A 1 256 ? -1.493 -6.651 -0.917 1.00 96.25 256 GLU A O 1
ATOM 1999 N N . LEU A 1 257 ? -0.491 -8.006 -2.402 1.00 96.38 257 LEU A N 1
ATOM 2000 C CA . LEU A 1 257 ? -1.653 -8.868 -2.595 1.00 96.38 257 LEU A CA 1
ATOM 2001 C C . LEU A 1 257 ? -2.057 -9.567 -1.286 1.00 96.38 257 LEU A C 1
ATOM 2003 O O . LEU A 1 257 ? -3.239 -9.588 -0.942 1.00 96.38 257 LEU A O 1
ATOM 2007 N N . LEU A 1 258 ? -1.090 -10.103 -0.535 1.00 97.12 258 LEU A N 1
ATOM 2008 C CA . LEU A 1 258 ? -1.330 -10.735 0.765 1.00 97.12 258 LEU A CA 1
ATOM 2009 C C . LEU A 1 258 ? -1.904 -9.734 1.770 1.00 97.12 258 LEU A C 1
ATOM 20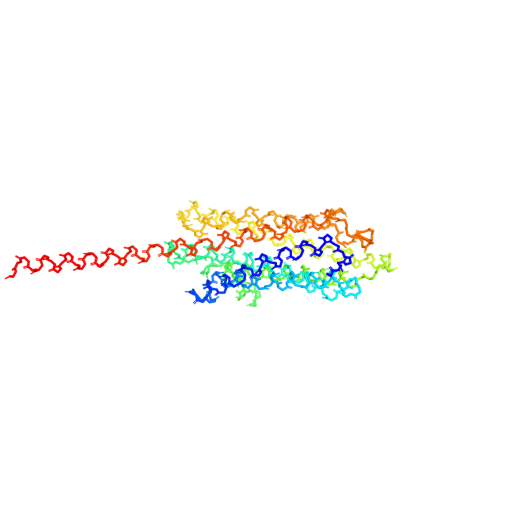11 O O . LEU A 1 258 ? -2.921 -10.015 2.404 1.00 97.12 258 LEU A O 1
ATOM 2015 N N . ALA A 1 259 ? -1.311 -8.543 1.871 1.00 97.19 259 ALA A N 1
ATOM 2016 C CA . ALA A 1 259 ? -1.837 -7.483 2.724 1.00 97.19 259 ALA A CA 1
ATOM 2017 C C . ALA A 1 259 ? -3.270 -7.087 2.327 1.00 97.19 259 ALA A C 1
ATOM 2019 O O . ALA A 1 259 ? -4.121 -6.935 3.203 1.00 97.19 259 ALA A O 1
ATOM 2020 N N . ALA A 1 260 ? -3.576 -6.988 1.030 1.00 97.00 260 ALA A N 1
ATOM 2021 C CA . ALA A 1 260 ? -4.922 -6.690 0.551 1.00 97.00 260 ALA A CA 1
ATOM 2022 C C . ALA A 1 260 ? -5.934 -7.773 0.956 1.00 97.00 260 ALA A C 1
ATOM 2024 O O . ALA A 1 260 ? -6.980 -7.446 1.515 1.00 97.00 260 ALA A O 1
ATOM 2025 N N . TRP A 1 261 ? -5.617 -9.057 0.760 1.00 96.69 261 TRP A N 1
ATOM 2026 C CA . TRP A 1 261 ? -6.478 -10.163 1.197 1.00 96.69 261 TRP A CA 1
ATOM 2027 C C . TRP A 1 261 ? -6.734 -10.147 2.705 1.00 96.69 261 TRP A C 1
ATOM 2029 O O . TRP A 1 261 ? -7.878 -10.299 3.145 1.00 96.69 261 TRP A O 1
ATOM 2039 N N . ILE A 1 262 ? -5.691 -9.902 3.501 1.00 96.88 262 ILE A N 1
ATOM 2040 C CA . ILE A 1 262 ? -5.810 -9.803 4.956 1.00 96.88 262 ILE A CA 1
ATOM 2041 C C . ILE A 1 262 ? -6.718 -8.629 5.342 1.00 96.88 262 ILE A C 1
ATOM 2043 O O . ILE A 1 262 ? -7.621 -8.808 6.160 1.00 96.88 262 ILE A O 1
ATOM 2047 N N . LEU A 1 263 ? -6.550 -7.454 4.728 1.00 95.75 263 LEU A N 1
ATOM 2048 C CA . LEU A 1 263 ? -7.387 -6.277 4.990 1.00 95.75 263 LEU A CA 1
ATOM 2049 C C . LEU A 1 263 ? -8.848 -6.463 4.539 1.00 95.75 263 LEU A C 1
ATOM 2051 O O . LEU A 1 263 ? -9.748 -5.841 5.107 1.00 95.75 263 LEU A O 1
ATOM 2055 N N . VAL A 1 264 ? -9.115 -7.343 3.567 1.00 95.38 264 VAL A N 1
ATOM 2056 C CA . VAL A 1 264 ? -10.482 -7.716 3.158 1.00 95.38 264 VAL A CA 1
ATOM 2057 C C . VAL A 1 264 ? -11.111 -8.734 4.103 1.00 95.38 264 VAL A C 1
ATOM 2059 O O . VAL A 1 264 ? -12.330 -8.716 4.274 1.00 95.38 264 VAL A O 1
ATOM 2062 N N . SER A 1 265 ? -10.321 -9.577 4.774 1.00 94.56 265 SER A N 1
ATOM 2063 C CA . SER A 1 265 ? -10.817 -10.665 5.633 1.00 94.56 265 SER A CA 1
ATOM 2064 C C . SER A 1 265 ? -11.924 -10.283 6.645 1.00 94.56 265 SER A C 1
ATOM 2066 O O . SER A 1 265 ? -12.847 -11.089 6.831 1.00 94.56 265 SER A O 1
ATOM 2068 N N . PRO A 1 266 ? -11.974 -9.061 7.235 1.00 92.38 266 PRO A N 1
ATOM 2069 C CA . PRO A 1 266 ? -13.082 -8.647 8.099 1.00 92.38 266 PRO A CA 1
ATOM 2070 C C . PRO A 1 266 ? -14.461 -8.651 7.419 1.00 92.38 266 PRO A C 1
ATOM 2072 O O . PRO A 1 266 ? -15.479 -8.716 8.105 1.00 92.38 266 PRO A O 1
ATOM 2075 N N . PHE A 1 267 ? -14.520 -8.581 6.084 1.00 90.19 267 PHE A N 1
ATOM 2076 C CA . PHE A 1 267 ? -15.769 -8.642 5.320 1.00 90.19 267 PHE A CA 1
ATOM 2077 C C . PHE A 1 267 ? -16.501 -9.975 5.519 1.00 90.19 267 PHE A C 1
ATOM 2079 O O . PHE A 1 267 ? -17.717 -9.987 5.724 1.00 90.19 267 PHE A O 1
ATOM 2086 N N . PHE A 1 268 ? -15.762 -11.087 5.509 1.00 86.81 268 PHE A N 1
ATOM 2087 C CA . PHE A 1 268 ? -16.328 -12.435 5.608 1.00 86.81 268 PHE A CA 1
ATOM 2088 C C . PHE A 1 268 ? -16.781 -12.785 7.022 1.00 86.81 268 PHE A C 1
ATOM 2090 O O . PHE A 1 268 ? -17.760 -13.504 7.216 1.00 86.81 268 PHE A O 1
ATOM 2097 N N . THR A 1 269 ? -16.095 -12.248 8.027 1.00 81.44 269 THR A N 1
ATOM 2098 C CA . THR A 1 269 ? -16.412 -12.517 9.434 1.00 81.44 269 THR A CA 1
ATOM 2099 C C . THR A 1 269 ? -17.614 -11.710 9.932 1.00 81.44 269 THR A C 1
ATOM 2101 O O . THR A 1 269 ? -18.232 -12.079 10.928 1.00 81.44 269 THR A O 1
ATOM 2104 N N . GLU A 1 270 ? -18.012 -10.646 9.229 1.00 71.00 270 GLU A N 1
ATOM 2105 C CA . GLU A 1 270 ? -19.193 -9.849 9.581 1.00 71.00 270 GLU A CA 1
ATOM 2106 C C . GLU A 1 270 ? -20.531 -10.503 9.273 1.00 71.00 270 GLU A C 1
ATOM 2108 O O . GLU A 1 270 ? -21.485 -10.291 10.022 1.00 71.00 270 GLU A O 1
ATOM 2113 N N . GLY A 1 271 ? -20.615 -11.287 8.197 1.00 55.59 271 GLY A N 1
ATOM 2114 C CA . GLY A 1 271 ? -21.883 -11.865 7.749 1.00 55.59 271 GLY A CA 1
ATOM 2115 C C . GLY A 1 271 ? -22.525 -12.788 8.786 1.00 55.59 271 GLY A C 1
ATOM 2116 O O . GLY A 1 271 ? -23.744 -12.821 8.898 1.00 55.59 271 GLY A O 1
ATOM 2117 N N . LYS A 1 272 ? -21.720 -13.473 9.607 1.00 52.06 272 LYS A N 1
ATOM 2118 C CA . LYS A 1 272 ? -22.218 -14.486 10.549 1.00 52.06 272 LYS A CA 1
ATOM 2119 C C . LYS A 1 272 ? -23.003 -13.909 11.735 1.00 52.06 272 LYS A C 1
ATOM 2121 O O . LYS A 1 272 ? -23.920 -14.561 12.217 1.00 52.06 272 LYS A O 1
ATOM 2126 N N . LYS A 1 273 ? -22.702 -12.684 12.192 1.00 50.75 273 LYS A N 1
ATOM 2127 C CA . LYS A 1 273 ? -23.394 -12.102 13.362 1.00 50.75 273 LYS A CA 1
ATOM 2128 C C . LYS A 1 273 ? -24.796 -11.584 13.047 1.00 50.75 273 LYS A C 1
ATOM 2130 O O . LYS A 1 273 ? -25.660 -11.650 13.913 1.00 50.75 273 LYS A O 1
ATOM 2135 N N . LYS A 1 274 ? -25.044 -11.097 11.825 1.00 47.62 274 LYS A N 1
ATOM 2136 C CA . LYS A 1 274 ? -26.367 -10.566 11.456 1.00 47.62 274 LYS A CA 1
ATOM 2137 C C . LYS A 1 274 ? -27.410 -11.680 11.322 1.00 47.62 274 LYS A C 1
ATOM 2139 O O . LYS A 1 274 ? -28.541 -11.489 11.739 1.00 47.62 274 LYS A O 1
ATOM 2144 N N . THR A 1 275 ? -27.014 -12.849 10.819 1.00 48.69 275 THR A N 1
ATOM 2145 C CA . THR A 1 275 ? -27.904 -14.013 10.691 1.00 48.69 275 THR A CA 1
ATOM 2146 C C . THR A 1 275 ? -28.223 -14.649 12.045 1.00 48.69 275 THR A C 1
ATOM 2148 O O . THR A 1 275 ? -29.355 -15.051 12.270 1.00 48.69 275 THR A O 1
ATOM 2151 N N . MET A 1 276 ? -27.257 -14.680 12.970 1.00 46.25 276 MET A N 1
ATOM 2152 C CA . MET A 1 276 ? -27.446 -15.249 14.312 1.00 46.25 276 MET A CA 1
ATOM 2153 C C . MET A 1 276 ? -28.257 -14.318 15.232 1.00 46.25 276 MET A C 1
ATOM 2155 O O . MET A 1 276 ? -29.110 -14.780 15.971 1.00 46.25 276 MET A O 1
ATOM 2159 N N . SER A 1 277 ? -28.077 -12.996 15.126 1.00 47.66 277 SER A N 1
ATOM 2160 C CA . SER A 1 277 ? -28.921 -12.020 15.838 1.00 47.66 277 SER A CA 1
ATOM 2161 C C . SER A 1 277 ? -30.365 -12.003 15.333 1.00 47.66 277 SER A C 1
ATOM 2163 O O . SER A 1 277 ? -31.267 -11.791 16.135 1.00 47.66 277 SER A O 1
ATOM 2165 N N . LEU A 1 278 ? -30.590 -12.213 14.032 1.00 54.38 278 LEU A N 1
ATOM 2166 C CA . LEU A 1 278 ? -31.941 -12.304 13.478 1.00 54.38 278 LEU A CA 1
ATOM 2167 C C . LEU A 1 278 ? -32.601 -13.641 13.841 1.00 54.38 278 LEU A C 1
ATOM 2169 O O . LEU A 1 278 ? -33.778 -13.652 14.163 1.00 54.38 278 LEU A O 1
ATOM 2173 N N . GLY A 1 279 ? -31.838 -14.741 13.841 1.00 54.34 279 GLY A N 1
ATOM 2174 C CA . GLY A 1 279 ? -32.305 -16.049 14.309 1.00 54.34 279 GLY A CA 1
ATOM 2175 C C . GLY A 1 279 ? -32.762 -16.009 15.765 1.00 54.34 279 GLY A C 1
ATOM 2176 O O . GLY A 1 279 ? -33.900 -16.365 16.039 1.00 54.34 279 GLY A O 1
ATOM 2177 N N . ASN A 1 280 ? -31.934 -15.460 16.659 1.00 57.91 280 ASN A N 1
ATOM 2178 C CA . ASN A 1 280 ? -32.282 -15.331 18.075 1.00 57.91 280 ASN A CA 1
ATOM 2179 C C . ASN A 1 280 ? -33.466 -14.378 18.300 1.00 57.91 280 ASN A C 1
ATOM 2181 O O . ASN A 1 280 ? -34.329 -14.665 19.115 1.00 57.91 280 ASN A O 1
ATOM 2185 N N . ALA A 1 281 ? -33.551 -13.270 17.552 1.00 59.75 281 ALA A N 1
ATOM 2186 C CA . ALA A 1 281 ? -34.687 -12.354 17.660 1.00 59.75 281 ALA A CA 1
ATOM 2187 C C . ALA A 1 281 ? -36.006 -12.994 17.193 1.00 59.75 281 ALA A C 1
ATOM 2189 O O . ALA A 1 281 ? -37.051 -12.706 17.769 1.00 59.75 281 ALA A O 1
ATOM 2190 N N . ILE A 1 282 ? -35.957 -13.854 16.167 1.00 66.12 282 ILE A N 1
ATOM 2191 C CA . ILE A 1 282 ? -37.110 -14.618 15.666 1.00 66.12 282 ILE A CA 1
ATOM 2192 C C . ILE A 1 282 ? -37.487 -15.748 16.639 1.00 66.12 282 ILE A C 1
ATOM 2194 O O . ILE A 1 282 ? -38.670 -16.010 16.833 1.00 66.12 282 ILE A O 1
ATOM 2198 N N . GLU A 1 283 ? -36.510 -16.405 17.269 1.00 68.75 283 GLU A N 1
ATOM 2199 C CA . GLU A 1 283 ? -36.758 -17.396 18.328 1.00 68.75 283 GLU A CA 1
ATOM 2200 C C . GLU A 1 283 ? -37.389 -16.765 19.574 1.00 68.75 283 GLU A C 1
ATOM 2202 O O . GLU A 1 283 ? -38.369 -17.307 20.082 1.00 68.75 283 GLU A O 1
ATOM 2207 N N . ASP A 1 284 ? -36.913 -15.595 20.008 1.00 67.31 284 ASP A N 1
ATOM 2208 C CA . ASP A 1 284 ? -37.496 -14.870 21.143 1.00 67.31 284 ASP A CA 1
ATOM 2209 C C . ASP A 1 284 ? -38.953 -14.468 20.862 1.00 67.31 284 ASP A C 1
ATOM 2211 O O . ASP A 1 284 ? -39.825 -14.702 21.701 1.00 67.31 284 ASP A O 1
ATOM 2215 N N . THR A 1 285 ? -39.249 -13.950 19.658 1.00 69.62 285 THR A N 1
ATOM 2216 C CA . THR A 1 285 ? -40.636 -13.603 19.278 1.00 69.62 285 THR A CA 1
ATOM 2217 C C . THR A 1 285 ? -41.536 -14.830 19.192 1.00 69.62 285 THR A C 1
ATOM 2219 O O . THR A 1 285 ? -42.699 -14.767 19.585 1.00 69.62 285 THR A O 1
ATOM 2222 N N . ARG A 1 286 ? -41.014 -15.960 18.706 1.00 68.50 286 ARG A N 1
ATOM 2223 C CA . ARG A 1 286 ? -41.779 -17.208 18.627 1.00 68.50 286 ARG A CA 1
ATOM 2224 C C . ARG A 1 286 ? -42.076 -17.783 20.013 1.00 68.50 286 ARG A C 1
ATOM 2226 O O . ARG A 1 286 ? -43.191 -18.240 20.238 1.00 68.50 286 ARG A O 1
ATOM 2233 N N . SER A 1 287 ? -41.127 -17.699 20.949 1.00 66.25 287 SER A N 1
ATOM 2234 C CA . SER A 1 287 ? -41.348 -18.159 22.325 1.00 66.25 287 SER A CA 1
ATOM 2235 C C . SER A 1 287 ? -42.408 -17.321 23.054 1.00 66.25 287 SER A C 1
ATOM 2237 O O . SER A 1 287 ? -43.235 -17.879 23.768 1.00 66.25 287 SER A O 1
ATOM 2239 N N . GLU A 1 288 ? -42.460 -16.002 22.819 1.00 66.62 288 GLU A N 1
ATOM 2240 C CA . GLU A 1 288 ? -43.501 -15.134 23.388 1.00 66.62 288 GLU A CA 1
ATOM 2241 C C . GLU A 1 288 ? -44.900 -15.427 22.827 1.00 66.62 288 GLU A C 1
ATOM 2243 O O . GLU A 1 288 ? -45.892 -15.325 23.554 1.00 66.62 288 GLU A O 1
ATOM 2248 N N . GLU A 1 289 ? -45.009 -15.773 21.541 1.00 67.62 289 GLU A N 1
ATOM 2249 C CA . GLU A 1 289 ? -46.290 -16.147 20.934 1.00 67.62 289 GLU A CA 1
ATOM 2250 C C . GLU A 1 289 ? -46.805 -17.493 21.449 1.00 67.62 289 GLU A C 1
ATOM 2252 O O . GLU A 1 289 ? -47.998 -17.611 21.738 1.00 67.62 289 GLU A O 1
ATOM 2257 N N . ASP A 1 290 ? -45.925 -18.482 21.610 1.00 70.19 290 ASP A N 1
ATOM 2258 C CA . ASP A 1 290 ? -46.292 -19.793 22.151 1.00 70.19 290 ASP A CA 1
ATOM 2259 C C . ASP A 1 290 ? -46.721 -19.674 23.627 1.00 70.19 290 ASP A C 1
ATOM 2261 O O . ASP A 1 290 ? -47.762 -20.206 24.017 1.00 70.19 290 ASP A O 1
ATOM 2265 N N . HIS A 1 291 ? -46.032 -18.845 24.421 1.00 62.47 291 HIS A N 1
ATOM 2266 C CA . HIS A 1 291 ? -46.412 -18.572 25.811 1.00 62.47 291 HIS A CA 1
ATOM 2267 C C . HIS A 1 291 ? -47.756 -17.832 25.941 1.00 62.47 291 HIS A C 1
ATOM 2269 O O . HIS A 1 291 ? -48.454 -17.998 26.935 1.00 62.47 291 HIS A O 1
ATOM 2275 N N . LYS A 1 292 ? -48.162 -17.020 24.954 1.00 67.69 292 LYS A N 1
ATOM 2276 C CA . LYS A 1 292 ? -49.488 -16.365 24.942 1.00 67.69 292 LYS A CA 1
ATOM 2277 C C . LYS A 1 292 ? -50.626 -17.302 24.536 1.00 67.69 292 LYS A C 1
ATOM 2279 O O . LYS A 1 292 ? -51.783 -16.987 24.813 1.00 67.69 292 LYS A O 1
ATOM 2284 N N . ARG A 1 293 ? -50.329 -18.421 23.869 1.00 66.38 293 ARG A N 1
ATOM 2285 C CA . ARG A 1 293 ? -51.331 -19.427 23.479 1.00 66.38 293 ARG A CA 1
ATOM 2286 C C . ARG A 1 293 ? -51.646 -20.417 24.591 1.00 66.38 293 ARG A C 1
ATOM 2288 O O . ARG A 1 293 ? -52.751 -20.927 24.611 1.00 66.38 293 ARG A O 1
ATOM 2295 N N . GLU A 1 294 ? -50.720 -20.671 25.512 1.00 66.25 294 GLU A N 1
ATOM 2296 C CA . GLU A 1 294 ? -50.977 -21.562 26.656 1.00 66.25 294 GLU A CA 1
ATOM 2297 C C . GLU A 1 294 ? -51.870 -20.937 27.741 1.00 66.25 294 GLU A C 1
ATOM 2299 O O . GLU A 1 294 ? -52.409 -21.654 28.580 1.00 66.25 294 GLU A O 1
ATOM 2304 N N . TRP A 1 295 ? -52.036 -19.611 27.731 1.00 66.56 295 TRP A N 1
ATOM 2305 C CA . TRP A 1 295 ? -52.781 -18.863 28.753 1.00 66.56 295 TRP A CA 1
ATOM 2306 C C . TRP A 1 295 ? -54.108 -18.262 28.255 1.00 66.56 295 TRP A C 1
ATOM 2308 O O . TRP A 1 295 ? -54.756 -17.536 29.009 1.00 66.56 295 TRP A O 1
ATOM 2318 N N . ASN A 1 296 ? -54.510 -18.560 27.015 1.00 53.81 296 ASN A N 1
ATOM 2319 C CA . ASN A 1 296 ? -55.824 -18.232 26.444 1.00 53.81 296 ASN A CA 1
ATOM 2320 C C . ASN A 1 296 ? -56.583 -19.517 26.117 1.00 53.81 296 ASN A C 1
ATOM 2322 O O . ASN A 1 296 ? -57.815 -19.529 26.324 1.00 53.81 296 ASN A O 1
#